Protein AF-A0A948RTU8-F1 (afdb_monomer_lite)

pLDDT: mean 83.91, std 17.33, range [24.08, 98.12]

Radius of gyration: 27.4 Å; chains: 1; bounding box: 85×49×78 Å

Organism: Eiseniibacteriota bacterium (NCBI:txid2212470)

Secondary structure (DSSP, 8-state):
-------------------------PPPPPPPTTSHHHHHHHHHHHHHHHHHHHHHHHHHHHHH---HHHHHHHHHHHHHHHHHHHHHHHHHTT-HHHHHHHHHHHHHHHHHHHHHHHHHHHHHHHHHHHHHHHHHHHHHHHHHHHHHT-HHHHHHHHHHHHHHHHHHHHHHTT-HHHHHHHHHHHHHHHHHHHHHHT---S-HHHHHHHHHHHHHHHHHHHHHHIIIII--HHHHHHHHHHHHHHHHHHHHHHTT-HHHHHHHHHHHHHHHHHHHHHHTTPPPHHHHHHHHHHHHHHHHHHHHHHTT---HHHHHHHHHHHHHHHHHHHHHHTT-HHHHHHHHHHHHHHHHHHHHHSPP-

Foldseek 3Di:
DDDDDDDDDDPPPPPPPPCPPPPPPDDDDPDDPPCQLVVLVVLLVVLVVLLVVLVVLLVVLVVLHPDPLSVQLVVLSVQLVVLSVVLVVCSVVVVRVSSNVSSVSSSVSSVSSNVSSVLSVVLLVVLVVLLVVLVVLLVVLVVLLVVLVQPQLVVLSVVLVVLSVQLVVCVVVVVSVSNVVSSVSSSVSSVVSSVRSVPDDDVLLVVLVVLLVVLVVLLVVLVVLVVVVLDDPVLVVLSVVLVVLSVVLVVCSVVVNSVSSSVSSVVSSVSSVVSVVVSSCQPPLVNLVVLLVVLVVLLVVLCVLCPPPPDVLLVVLSVQLVVLSVQLVVCSVVVVSVSSVVSSVSSVVSSVVSNVPRDDD

Structure (mmCIF, N/CA/C/O backbone):
data_AF-A0A948RTU8-F1
#
_entry.id   AF-A0A948RTU8-F1
#
loop_
_atom_site.group_PDB
_atom_site.id
_atom_site.type_symbol
_atom_site.label_atom_id
_atom_site.label_alt_id
_atom_site.label_comp_id
_atom_site.label_asym_id
_atom_site.label_entity_id
_atom_site.label_seq_id
_atom_site.pdbx_PDB_ins_code
_atom_site.Cartn_x
_atom_site.Cartn_y
_atom_site.Cartn_z
_atom_site.occupancy
_atom_site.B_iso_or_equiv
_atom_site.auth_seq_id
_atom_site.auth_comp_id
_atom_site.auth_asym_id
_atom_site.auth_atom_id
_atom_site.pdbx_PDB_model_num
ATOM 1 N N . MET A 1 1 ? -42.327 -20.398 26.682 1.00 34.16 1 MET A N 1
ATOM 2 C CA . MET A 1 1 ? -42.873 -20.261 25.314 1.00 34.16 1 MET A CA 1
ATOM 3 C C . MET A 1 1 ? -41.740 -19.838 24.396 1.00 34.16 1 MET A C 1
ATOM 5 O O . MET A 1 1 ? -41.071 -18.861 24.695 1.00 34.16 1 MET A O 1
ATOM 9 N N . ARG A 1 2 ? -41.460 -20.649 23.372 1.00 36.12 2 ARG A N 1
ATOM 10 C CA . ARG A 1 2 ? -40.385 -20.454 22.389 1.00 36.12 2 ARG A CA 1
ATOM 11 C C . ARG A 1 2 ? -40.835 -19.407 21.364 1.00 36.12 2 ARG A C 1
ATOM 13 O O . ARG A 1 2 ? -41.905 -19.570 20.790 1.00 36.12 2 ARG A O 1
ATOM 20 N N . GLY A 1 3 ? -40.037 -18.364 21.152 1.00 27.58 3 GLY A N 1
ATOM 21 C CA . GLY A 1 3 ? -40.256 -17.341 20.128 1.00 27.58 3 GLY A CA 1
ATOM 22 C C . GLY A 1 3 ? -38.975 -17.162 19.323 1.00 27.58 3 GLY A C 1
ATOM 23 O O . GLY A 1 3 ? -37.918 -16.909 19.888 1.00 27.58 3 GLY A O 1
ATOM 24 N N . HIS A 1 4 ? -39.075 -17.410 18.024 1.00 26.48 4 HIS A N 1
ATOM 25 C CA . HIS A 1 4 ? -37.979 -17.648 17.095 1.00 26.48 4 HIS A CA 1
ATOM 26 C C . HIS A 1 4 ? -37.139 -16.404 16.773 1.00 26.48 4 HIS A C 1
ATOM 28 O O . HIS A 1 4 ? -37.670 -15.355 16.417 1.00 26.48 4 HIS A O 1
ATOM 34 N N . ILE A 1 5 ? -35.817 -16.589 16.793 1.00 24.52 5 ILE A N 1
ATOM 35 C CA . ILE A 1 5 ? -34.815 -15.731 16.153 1.00 24.52 5 ILE A CA 1
ATOM 36 C C . ILE A 1 5 ? -35.001 -15.851 14.636 1.00 24.52 5 ILE A C 1
ATOM 38 O O . ILE A 1 5 ? -34.833 -16.934 14.073 1.00 24.52 5 ILE A O 1
ATOM 42 N N . ARG A 1 6 ? -35.346 -14.748 13.964 1.00 25.16 6 ARG A N 1
ATOM 43 C CA . ARG A 1 6 ? -35.173 -14.620 12.514 1.00 25.16 6 ARG A CA 1
ATOM 44 C C . ARG A 1 6 ? -33.816 -13.980 12.253 1.00 25.16 6 ARG A C 1
ATOM 46 O O . ARG A 1 6 ? -33.605 -12.805 12.525 1.00 25.16 6 ARG A O 1
ATOM 53 N N . ILE A 1 7 ? -32.916 -14.815 11.752 1.00 25.56 7 ILE A N 1
ATOM 54 C CA . ILE A 1 7 ? -31.634 -14.463 11.149 1.00 25.56 7 ILE A CA 1
ATOM 55 C C . ILE A 1 7 ? -31.930 -13.567 9.941 1.00 25.56 7 ILE A C 1
ATOM 57 O O . ILE A 1 7 ? -32.571 -14.012 8.988 1.00 25.56 7 ILE A O 1
ATOM 61 N N . ILE A 1 8 ? -31.487 -12.312 9.983 1.00 25.78 8 ILE A N 1
ATOM 62 C CA . ILE A 1 8 ? -31.373 -11.486 8.781 1.00 25.78 8 ILE A CA 1
ATOM 63 C C . ILE A 1 8 ? -30.083 -11.934 8.097 1.00 25.78 8 ILE A C 1
ATOM 65 O O . ILE A 1 8 ? -28.985 -11.717 8.607 1.00 25.78 8 ILE A O 1
ATOM 69 N N . LEU A 1 9 ? -30.245 -12.638 6.975 1.00 24.08 9 LEU A N 1
ATOM 70 C CA . LEU A 1 9 ? -29.176 -12.902 6.022 1.00 24.08 9 LEU A CA 1
ATOM 71 C C . LEU A 1 9 ? -28.567 -11.560 5.605 1.00 24.08 9 LEU A C 1
ATOM 73 O O . LEU A 1 9 ? -29.257 -10.717 5.032 1.00 24.08 9 LEU A O 1
ATOM 77 N N . ALA A 1 10 ? -27.272 -11.393 5.860 1.00 25.23 10 ALA A N 1
ATOM 78 C CA . ALA A 1 10 ? -26.478 -10.381 5.192 1.00 25.23 10 ALA A CA 1
ATOM 79 C C . ALA A 1 10 ? -26.529 -10.663 3.686 1.00 25.23 10 ALA A C 1
ATOM 81 O O . ALA A 1 10 ? -26.105 -11.723 3.216 1.00 25.23 10 ALA A O 1
ATOM 82 N N . VAL A 1 11 ? -27.092 -9.715 2.943 1.00 25.62 11 VAL A N 1
ATOM 83 C CA . VAL A 1 11 ? -26.998 -9.640 1.490 1.00 25.62 11 VAL A CA 1
ATOM 84 C C . VAL A 1 11 ? -25.526 -9.410 1.169 1.00 25.62 11 VAL A C 1
ATOM 86 O O . VAL A 1 11 ? -25.035 -8.286 1.176 1.00 25.62 11 VAL A O 1
ATOM 89 N N . GLY A 1 12 ? -24.805 -10.503 0.931 1.00 25.12 12 GLY A N 1
ATOM 90 C CA . GLY A 1 12 ? -23.561 -10.471 0.185 1.00 25.12 12 GLY A CA 1
ATOM 91 C C . GLY A 1 12 ? -23.902 -10.036 -1.230 1.00 25.12 12 GLY A C 1
ATOM 92 O O . GLY A 1 12 ? -24.258 -10.865 -2.067 1.00 25.12 12 GLY A O 1
ATOM 93 N N . LEU A 1 13 ? -23.848 -8.727 -1.478 1.00 25.30 13 LEU A N 1
ATOM 94 C CA . LEU A 1 13 ? -23.851 -8.181 -2.824 1.00 25.30 13 LEU A CA 1
ATOM 95 C C . LEU A 1 13 ? -22.511 -8.567 -3.455 1.00 25.30 13 LEU A C 1
ATOM 97 O O . LEU A 1 13 ? -21.525 -7.838 -3.418 1.00 25.30 13 LEU A O 1
ATOM 101 N N . LEU A 1 14 ? -22.484 -9.789 -3.978 1.00 24.38 14 LEU A N 1
ATOM 102 C CA . LEU A 1 14 ? -21.486 -10.286 -4.901 1.00 24.38 14 LEU A CA 1
ATOM 103 C C . LEU A 1 14 ? -21.647 -9.442 -6.168 1.00 24.38 14 LEU A C 1
ATOM 105 O O . LEU A 1 14 ? -22.394 -9.795 -7.081 1.00 24.38 14 LEU A O 1
ATOM 109 N N . VAL A 1 15 ? -20.972 -8.293 -6.220 1.00 26.91 15 VAL A N 1
ATOM 110 C CA . VAL A 1 15 ? -20.601 -7.726 -7.511 1.00 26.91 15 VAL A CA 1
ATOM 111 C C . VAL A 1 15 ? -19.636 -8.748 -8.089 1.00 26.91 15 VAL A C 1
ATOM 113 O O . VAL A 1 15 ? -18.450 -8.774 -7.768 1.00 26.91 15 VAL A O 1
ATOM 116 N N . ALA A 1 16 ? -20.179 -9.667 -8.884 1.00 25.36 16 ALA A N 1
ATOM 117 C CA . ALA A 1 16 ? -19.406 -10.491 -9.785 1.00 25.36 16 ALA A CA 1
ATOM 118 C C . ALA A 1 16 ? -18.809 -9.547 -10.832 1.00 25.36 16 ALA A C 1
ATOM 120 O O . ALA A 1 16 ? -19.266 -9.484 -11.971 1.00 25.36 16 ALA A O 1
ATOM 121 N N . ILE A 1 17 ? -17.790 -8.778 -10.438 1.00 32.91 17 ILE A N 1
ATOM 122 C CA . ILE A 1 17 ? -16.796 -8.326 -11.392 1.00 32.91 17 ILE A CA 1
ATOM 123 C C . ILE A 1 17 ? -16.265 -9.639 -11.927 1.00 32.91 17 ILE A C 1
ATOM 125 O O . ILE A 1 17 ? -15.653 -10.411 -11.187 1.00 32.91 17 ILE A O 1
ATOM 129 N N . SER A 1 18 ? -16.615 -9.953 -13.170 1.00 26.72 18 SER A N 1
ATOM 130 C CA . SER A 1 18 ? -16.024 -11.059 -13.890 1.00 26.72 18 SER A CA 1
ATOM 131 C C . SER A 1 18 ? -14.525 -10.806 -13.876 1.00 26.72 18 SER A C 1
ATOM 133 O O . SER A 1 18 ? -13.991 -10.083 -14.717 1.00 26.72 18 SER A O 1
ATOM 135 N N . THR A 1 19 ? -13.841 -11.377 -12.891 1.00 36.94 19 THR A N 1
ATOM 136 C CA . THR A 1 19 ? -12.419 -11.629 -12.933 1.00 36.94 19 THR A CA 1
ATOM 137 C C . THR A 1 19 ? -12.277 -12.660 -14.031 1.00 36.94 19 THR A C 1
ATOM 139 O O . THR A 1 19 ? -12.159 -13.852 -13.779 1.00 36.94 19 THR A O 1
ATOM 142 N N . THR A 1 20 ? -12.370 -12.220 -15.293 1.00 46.22 20 THR A N 1
ATOM 143 C CA . THR A 1 20 ? -11.807 -12.988 -16.392 1.00 46.22 20 THR A CA 1
ATOM 144 C C . THR A 1 20 ? -10.389 -13.258 -15.928 1.00 46.22 20 THR A C 1
ATOM 146 O O . THR A 1 20 ? -9.641 -12.278 -15.777 1.00 46.22 20 THR A O 1
ATOM 149 N N . PRO A 1 21 ? -10.049 -14.515 -15.584 1.00 42.38 21 PRO A N 1
ATOM 150 C CA . PRO A 1 21 ? -8.707 -14.821 -15.143 1.00 42.38 21 PRO A CA 1
ATOM 151 C C . PRO A 1 21 ? -7.796 -14.250 -16.219 1.00 42.38 21 PRO A C 1
ATOM 153 O O . PRO A 1 21 ? -8.110 -14.372 -17.409 1.00 42.38 21 PRO A O 1
ATOM 156 N N . LEU A 1 22 ? -6.738 -13.539 -15.816 1.00 47.81 22 LEU A N 1
ATOM 157 C CA . LEU A 1 22 ? -5.667 -13.218 -16.746 1.00 47.81 22 LEU A CA 1
ATOM 158 C C . LEU A 1 22 ? -5.237 -14.571 -17.311 1.00 47.81 22 LEU A C 1
ATOM 160 O O . LEU A 1 22 ? -4.547 -15.333 -16.639 1.00 47.81 22 LEU A O 1
ATOM 164 N N . ALA A 1 23 ? -5.742 -14.919 -18.496 1.00 47.00 23 ALA A N 1
ATOM 165 C CA . ALA A 1 23 ? -5.293 -16.088 -19.210 1.00 47.00 23 ALA A CA 1
ATOM 166 C C . ALA A 1 23 ? -3.798 -15.859 -19.354 1.00 47.00 23 ALA A C 1
ATOM 168 O O . ALA A 1 23 ? -3.397 -14.851 -19.943 1.00 47.00 23 ALA A O 1
ATOM 169 N N . ALA A 1 24 ? -3.011 -16.708 -18.688 1.00 49.91 24 ALA A N 1
ATOM 170 C CA . ALA A 1 24 ? -1.568 -16.587 -18.653 1.00 49.91 24 ALA A CA 1
ATOM 171 C C . ALA A 1 24 ? -1.107 -16.392 -20.094 1.00 49.91 24 ALA A C 1
ATOM 173 O O . ALA A 1 24 ? -1.331 -17.260 -20.939 1.00 49.91 24 ALA A O 1
ATOM 174 N N . VAL A 1 25 ? -0.576 -15.204 -20.392 1.00 55.44 25 VAL A N 1
ATOM 175 C CA . VAL A 1 25 ? -0.093 -14.899 -21.733 1.00 55.44 25 VAL A CA 1
ATOM 176 C C . VAL A 1 25 ? 1.036 -15.898 -21.974 1.00 55.44 25 VAL A C 1
ATOM 178 O O . VAL A 1 25 ? 2.002 -15.885 -21.207 1.00 55.44 25 VAL A O 1
ATOM 181 N N . PRO A 1 26 ? 0.905 -16.817 -22.948 1.00 54.31 26 PRO A N 1
ATOM 182 C CA . PRO A 1 26 ? 1.913 -17.840 -23.155 1.00 54.31 26 PRO A CA 1
ATOM 183 C C . PRO A 1 26 ? 3.264 -17.169 -23.443 1.00 54.31 26 PRO A C 1
ATOM 185 O O . PRO A 1 26 ? 3.295 -16.130 -24.118 1.00 54.31 26 PRO A O 1
ATOM 188 N N . PRO A 1 27 ? 4.373 -17.719 -22.917 1.00 55.03 27 PRO A N 1
ATOM 189 C CA . PRO A 1 27 ? 5.698 -17.163 -23.151 1.00 55.03 27 PRO A CA 1
ATOM 190 C C . PRO A 1 27 ? 5.993 -17.118 -24.659 1.00 55.03 27 PRO A C 1
ATOM 192 O O . PRO A 1 27 ? 5.534 -17.994 -25.398 1.00 55.03 27 PRO A O 1
ATOM 195 N N . PRO A 1 28 ? 6.736 -16.108 -25.142 1.00 57.22 28 PRO A N 1
ATOM 196 C CA . PRO A 1 28 ? 7.017 -15.970 -26.564 1.00 57.22 28 PRO A CA 1
ATOM 197 C C . PRO A 1 28 ? 7.809 -17.185 -27.063 1.00 57.22 28 PRO A C 1
ATOM 199 O O . PRO A 1 28 ? 8.906 -17.467 -26.583 1.00 57.22 28 PRO A O 1
ATOM 202 N N . HIS A 1 29 ? 7.254 -17.910 -28.035 1.00 63.12 29 HIS A N 1
ATOM 203 C CA . HIS A 1 29 ? 7.995 -18.945 -28.749 1.00 63.12 29 HIS A CA 1
ATOM 204 C C . HIS A 1 29 ? 9.046 -18.289 -29.662 1.00 63.12 29 HIS A C 1
ATOM 206 O O . HIS A 1 29 ? 8.748 -17.271 -30.292 1.00 63.12 29 HIS A O 1
ATOM 212 N N . PRO A 1 30 ? 10.270 -18.841 -29.755 1.00 61.91 30 PRO A N 1
ATOM 213 C CA . PRO A 1 30 ? 11.274 -18.340 -30.687 1.00 61.91 30 PRO A CA 1
ATOM 214 C C . PRO A 1 30 ? 10.762 -18.486 -32.128 1.00 61.91 30 PRO A C 1
ATOM 216 O O . PRO A 1 30 ? 10.409 -19.584 -32.559 1.00 61.91 30 PRO A O 1
ATOM 219 N N . LEU A 1 31 ? 10.704 -17.368 -32.859 1.00 59.78 31 LEU A N 1
ATOM 220 C CA . LEU A 1 31 ? 10.224 -17.312 -34.243 1.00 59.78 31 LEU A CA 1
ATOM 221 C C . LEU A 1 31 ? 11.130 -18.157 -35.153 1.00 59.78 31 LEU A C 1
ATOM 223 O O . LEU A 1 31 ? 12.347 -17.962 -35.184 1.00 59.78 31 LEU A O 1
ATOM 227 N N . SER A 1 32 ? 10.541 -19.089 -35.908 1.00 59.56 32 SER A N 1
ATOM 228 C CA . SER A 1 32 ? 11.266 -19.892 -36.901 1.00 59.56 32 SER A CA 1
ATOM 229 C C . SER A 1 32 ? 11.483 -19.088 -38.188 1.00 59.56 32 SER A C 1
ATOM 231 O O . SER A 1 32 ? 10.587 -18.398 -38.670 1.00 59.56 32 SER A O 1
ATOM 233 N N . ALA A 1 33 ? 12.676 -19.197 -38.782 1.00 55.72 33 ALA A N 1
ATOM 234 C CA . ALA A 1 33 ? 13.153 -18.338 -39.875 1.00 55.72 33 ALA A CA 1
ATOM 235 C C . ALA A 1 33 ? 12.306 -18.340 -41.172 1.00 55.72 33 ALA A C 1
ATOM 237 O O . ALA A 1 33 ? 12.506 -17.473 -42.019 1.00 55.72 33 ALA A O 1
ATOM 238 N N . SER A 1 34 ? 11.356 -19.266 -41.342 1.00 53.06 34 SER A N 1
ATOM 239 C CA . SER A 1 34 ? 10.484 -19.360 -42.525 1.00 53.06 34 SER A CA 1
ATOM 240 C C . SER A 1 34 ? 9.032 -18.896 -42.301 1.00 53.06 34 SER A C 1
ATOM 242 O O . SER A 1 34 ? 8.287 -18.786 -43.273 1.00 53.06 34 SER A O 1
ATOM 244 N N . GLY A 1 35 ? 8.629 -18.568 -41.063 1.00 65.62 35 GLY A N 1
ATOM 245 C CA . GLY A 1 35 ? 7.270 -18.118 -40.694 1.00 65.62 35 GLY A CA 1
ATOM 246 C C . GLY A 1 35 ? 7.121 -16.609 -40.428 1.00 65.62 35 GLY A C 1
ATOM 247 O O . GLY A 1 35 ? 6.026 -16.129 -40.125 1.00 65.62 35 GLY A O 1
ATOM 248 N N . GLY A 1 36 ? 8.207 -15.841 -40.574 1.00 85.31 36 GLY A N 1
ATOM 249 C CA . GLY A 1 36 ? 8.385 -14.546 -39.906 1.00 85.31 36 GLY A CA 1
ATOM 250 C C . GLY A 1 36 ? 7.329 -13.466 -40.168 1.00 85.31 36 GLY A C 1
ATOM 251 O O . GLY A 1 36 ? 6.972 -12.754 -39.241 1.00 85.31 36 GLY A O 1
ATOM 252 N N . MET A 1 37 ? 6.789 -13.320 -41.385 1.00 93.38 37 MET A N 1
ATOM 253 C CA . MET A 1 37 ? 5.851 -12.217 -41.662 1.00 93.38 37 MET A CA 1
ATOM 254 C C . MET A 1 37 ? 4.503 -12.395 -40.946 1.00 93.38 37 MET A C 1
ATOM 256 O O . MET A 1 37 ? 4.080 -11.498 -40.221 1.00 93.38 37 MET A O 1
ATOM 260 N N . LYS A 1 38 ? 3.830 -13.538 -41.143 1.00 92.62 38 LYS A N 1
ATOM 261 C CA . LYS A 1 38 ? 2.499 -13.792 -40.558 1.00 92.62 38 LYS A CA 1
ATOM 262 C C . LYS A 1 38 ? 2.564 -13.892 -39.036 1.00 92.62 38 LYS A C 1
ATOM 264 O O . LYS A 1 38 ? 1.684 -13.381 -38.350 1.00 92.62 38 LYS A O 1
ATOM 269 N N . GLU A 1 39 ? 3.617 -14.516 -38.512 1.00 92.31 39 GLU A N 1
ATOM 270 C CA . GLU A 1 39 ? 3.838 -14.619 -37.069 1.00 92.31 39 GLU A CA 1
ATOM 271 C C . GLU A 1 39 ? 4.086 -13.238 -36.447 1.00 92.31 39 GLU A C 1
ATOM 273 O O . GLU A 1 39 ? 3.446 -12.889 -35.454 1.00 92.31 39 GLU A O 1
ATOM 278 N N . THR A 1 40 ? 4.939 -12.403 -37.055 1.00 94.12 40 THR A N 1
ATOM 279 C CA . THR A 1 40 ? 5.163 -11.030 -36.578 1.00 94.12 40 THR A CA 1
ATOM 280 C C . THR A 1 40 ? 3.888 -10.188 -36.650 1.00 94.12 40 THR A C 1
ATOM 282 O O . THR A 1 40 ? 3.599 -9.455 -35.705 1.00 94.12 40 THR A O 1
ATOM 285 N N . GLU A 1 41 ? 3.102 -10.295 -37.726 1.00 95.62 41 GLU A N 1
ATOM 286 C CA . GLU A 1 41 ? 1.809 -9.607 -37.843 1.00 95.62 41 GLU A CA 1
ATOM 287 C C . GLU A 1 41 ? 0.853 -10.015 -36.715 1.00 95.62 41 GLU A C 1
ATOM 289 O O . GLU A 1 41 ? 0.239 -9.163 -36.073 1.00 95.62 41 GLU A O 1
ATOM 294 N N . GLN A 1 42 ? 0.781 -11.310 -36.401 1.00 95.44 42 GLN A N 1
ATOM 295 C CA . GLN A 1 42 ? -0.026 -11.803 -35.289 1.00 95.44 42 GLN A CA 1
ATOM 296 C C . GLN A 1 42 ? 0.451 -11.250 -33.937 1.00 95.44 42 GLN A C 1
ATOM 298 O O . GLN A 1 42 ? -0.382 -10.870 -33.111 1.00 95.44 42 GLN A O 1
ATOM 303 N N . VAL A 1 43 ? 1.767 -11.167 -33.704 1.00 94.88 43 VAL A N 1
ATOM 304 C CA . VAL A 1 43 ? 2.338 -10.564 -32.485 1.00 94.88 43 VAL A CA 1
ATOM 305 C C . VAL A 1 43 ? 1.948 -9.090 -32.372 1.00 94.88 43 VAL A C 1
ATOM 307 O O . VAL A 1 43 ? 1.499 -8.675 -31.301 1.00 94.88 43 VAL A O 1
ATOM 310 N N . LEU A 1 44 ? 2.059 -8.328 -33.465 1.00 96.81 44 LEU A N 1
ATOM 311 C CA . LEU A 1 44 ? 1.674 -6.916 -33.521 1.00 96.81 44 LEU A CA 1
ATOM 312 C C . LEU A 1 44 ? 0.192 -6.735 -33.176 1.00 96.81 44 LEU A C 1
ATOM 314 O O . LEU A 1 44 ? -0.124 -6.003 -32.240 1.00 96.81 44 LEU A O 1
ATOM 318 N N . LEU A 1 45 ? -0.699 -7.471 -33.846 1.00 96.81 45 LEU A N 1
ATOM 319 C CA . LEU A 1 45 ? -2.146 -7.398 -33.616 1.00 96.81 45 LEU A CA 1
ATOM 320 C C . LEU A 1 45 ? -2.542 -7.798 -32.188 1.00 96.81 45 LEU A C 1
ATOM 322 O O . LEU A 1 45 ? -3.432 -7.196 -31.590 1.00 96.81 45 LEU A O 1
ATOM 326 N N . GLN A 1 46 ? -1.897 -8.817 -31.614 1.00 94.56 46 GLN A N 1
ATOM 327 C CA . GLN A 1 46 ? -2.119 -9.188 -30.215 1.00 94.56 46 GLN A CA 1
ATOM 328 C C . GLN A 1 46 ? -1.683 -8.075 -29.261 1.00 94.56 46 GLN A C 1
ATOM 330 O O . GLN A 1 46 ? -2.385 -7.790 -28.293 1.00 94.56 46 GLN A O 1
ATOM 335 N N . THR A 1 47 ? -0.537 -7.448 -29.524 1.00 96.62 47 THR A N 1
ATOM 336 C CA . THR A 1 47 ? -0.043 -6.337 -28.711 1.00 96.62 47 THR A CA 1
ATOM 337 C C . THR A 1 47 ? -0.965 -5.122 -28.807 1.00 96.62 47 THR A C 1
ATOM 339 O O . THR A 1 47 ? -1.243 -4.517 -27.774 1.00 96.62 47 THR A O 1
ATOM 342 N N . ASP A 1 48 ? -1.516 -4.811 -29.985 1.00 97.94 48 ASP A N 1
ATOM 343 C CA . ASP A 1 48 ? -2.499 -3.730 -30.149 1.00 97.94 48 ASP A CA 1
ATOM 344 C C . ASP A 1 48 ? -3.723 -3.934 -29.240 1.00 97.94 48 ASP A C 1
ATOM 346 O O . ASP A 1 48 ? -4.140 -2.997 -28.562 1.00 97.94 48 ASP A O 1
ATOM 350 N N . ARG A 1 49 ? -4.236 -5.170 -29.130 1.00 96.81 49 ARG A N 1
ATOM 351 C CA . ARG A 1 49 ? -5.347 -5.501 -28.213 1.00 96.81 49 ARG A CA 1
ATOM 352 C C . ARG A 1 49 ? -4.981 -5.298 -26.741 1.00 96.81 49 ARG A C 1
ATOM 354 O O . ARG A 1 49 ? -5.809 -4.843 -25.956 1.00 96.81 49 ARG A O 1
ATOM 361 N N . VAL A 1 50 ? -3.752 -5.647 -26.346 1.00 94.44 50 VAL A N 1
ATOM 362 C CA . VAL A 1 50 ? -3.271 -5.429 -24.968 1.00 94.44 50 VAL A CA 1
ATOM 363 C C . VAL A 1 50 ? -3.145 -3.934 -24.677 1.00 94.44 50 VAL A C 1
ATOM 365 O O . VAL A 1 50 ? -3.558 -3.493 -23.610 1.00 94.44 50 VAL A O 1
ATOM 368 N N . ILE A 1 51 ? -2.627 -3.153 -25.628 1.00 97.00 51 ILE A N 1
ATOM 369 C CA . ILE A 1 51 ? -2.520 -1.693 -25.524 1.00 97.00 51 ILE A CA 1
ATOM 370 C C . ILE A 1 51 ? -3.909 -1.059 -25.430 1.00 97.00 51 ILE A C 1
ATOM 372 O O . ILE A 1 51 ? -4.122 -0.198 -24.588 1.00 97.00 51 ILE A O 1
ATOM 376 N N . GLU A 1 52 ? -4.873 -1.483 -26.245 1.00 96.44 52 GLU A N 1
ATOM 377 C CA . GLU A 1 52 ? -6.245 -0.973 -26.173 1.00 96.44 52 GLU A CA 1
ATOM 378 C C . GLU A 1 52 ? -6.864 -1.209 -24.789 1.00 96.44 52 GLU A C 1
ATOM 380 O O . GLU A 1 52 ? -7.304 -0.258 -24.147 1.00 96.44 52 GLU A O 1
ATOM 385 N N . ARG A 1 53 ? -6.758 -2.436 -24.262 1.00 94.31 53 ARG A N 1
ATOM 386 C CA . ARG A 1 53 ? -7.200 -2.758 -22.897 1.00 94.31 53 ARG A CA 1
ATOM 387 C C . ARG A 1 53 ? -6.466 -1.942 -21.827 1.00 94.31 53 ARG A C 1
ATOM 389 O O . ARG A 1 53 ? -7.089 -1.499 -20.866 1.00 94.31 53 ARG A O 1
ATOM 396 N N . ALA A 1 54 ? -5.151 -1.762 -21.968 1.00 93.81 54 ALA A N 1
ATOM 397 C CA . ALA A 1 54 ? -4.358 -0.948 -21.050 1.00 93.81 54 ALA A CA 1
ATOM 398 C C . ALA A 1 54 ? -4.821 0.512 -21.058 1.00 93.81 54 ALA A C 1
ATOM 400 O O . ALA A 1 54 ? -4.948 1.114 -19.998 1.00 93.81 54 ALA A O 1
ATOM 401 N N . ARG A 1 55 ? -5.145 1.059 -22.236 1.00 96.25 55 ARG A N 1
ATOM 402 C CA . ARG A 1 55 ? -5.647 2.428 -22.389 1.00 96.25 55 ARG A CA 1
ATOM 403 C C . ARG A 1 55 ? -6.931 2.651 -21.603 1.00 96.25 55 ARG A C 1
ATOM 405 O O . ARG A 1 55 ? -7.037 3.670 -20.930 1.00 96.25 55 ARG A O 1
ATOM 412 N N . ASP A 1 56 ? -7.886 1.729 -21.706 1.00 92.19 56 ASP A N 1
ATOM 413 C CA . ASP A 1 56 ? -9.158 1.846 -20.993 1.00 92.19 56 ASP A CA 1
ATOM 414 C C . ASP A 1 56 ? -8.934 1.839 -19.476 1.00 92.19 56 ASP A C 1
ATOM 416 O O . ASP A 1 56 ? -9.400 2.743 -18.793 1.00 92.19 56 ASP A O 1
ATOM 420 N N . LEU A 1 57 ? -8.121 0.909 -18.964 1.00 88.06 57 LEU A N 1
ATOM 421 C CA . LEU A 1 57 ? -7.819 0.821 -17.531 1.00 88.06 57 LEU A CA 1
ATOM 422 C C . LEU A 1 57 ? -7.052 2.040 -16.996 1.00 88.06 57 LEU A C 1
ATOM 424 O O . LEU A 1 57 ? -7.372 2.535 -15.918 1.00 88.06 57 LEU A O 1
ATOM 428 N N . VAL A 1 58 ? -6.068 2.544 -17.747 1.00 90.50 58 VAL A N 1
ATOM 429 C CA . VAL A 1 58 ? -5.311 3.751 -17.374 1.00 90.50 58 VAL A CA 1
ATOM 430 C C . VAL A 1 58 ? -6.216 4.980 -17.391 1.00 90.50 58 VAL A C 1
ATOM 432 O O . VAL A 1 58 ? -6.146 5.797 -16.478 1.00 90.50 58 VAL A O 1
ATOM 435 N N . ARG A 1 59 ? -7.101 5.106 -18.389 1.00 90.69 59 ARG A N 1
ATOM 436 C CA . ARG A 1 59 ? -8.079 6.199 -18.455 1.00 90.69 59 ARG A CA 1
ATOM 437 C C . ARG A 1 59 ? -9.033 6.155 -17.267 1.00 90.69 59 ARG A C 1
ATOM 439 O O . ARG A 1 59 ? -9.283 7.193 -16.660 1.00 90.69 59 ARG A O 1
ATOM 446 N N . ASP A 1 60 ? -9.558 4.978 -16.947 1.00 83.81 60 ASP A N 1
ATOM 447 C CA . ASP A 1 60 ? -10.507 4.811 -15.851 1.00 83.81 60 ASP A CA 1
ATOM 448 C C . ASP A 1 60 ? -9.829 5.136 -14.508 1.00 83.81 60 ASP A C 1
ATOM 450 O O . ASP A 1 60 ? -10.376 5.917 -13.730 1.00 83.81 60 ASP A O 1
ATOM 454 N N . ALA A 1 61 ? -8.592 4.676 -14.286 1.00 79.75 61 ALA A N 1
ATOM 455 C CA . ALA A 1 61 ? -7.796 5.041 -13.110 1.00 79.75 61 ALA A CA 1
ATOM 456 C C . ALA A 1 61 ? -7.491 6.553 -13.044 1.00 79.75 61 ALA A C 1
ATOM 458 O O . ALA A 1 61 ? -7.725 7.190 -12.016 1.00 79.75 61 ALA A O 1
ATOM 459 N N . GLY A 1 62 ? -7.052 7.160 -14.152 1.00 77.25 62 GLY A N 1
ATOM 460 C CA . GLY A 1 62 ? -6.740 8.592 -14.226 1.00 77.25 62 GLY A CA 1
ATOM 461 C C . GLY A 1 62 ? -7.966 9.504 -14.094 1.00 77.25 62 GLY A C 1
ATOM 462 O O . GLY A 1 62 ? -7.841 10.648 -13.653 1.00 77.25 62 GLY A O 1
ATOM 463 N N . SER A 1 63 ? -9.163 9.004 -14.427 1.00 75.69 63 SER A N 1
ATOM 464 C CA . SER A 1 63 ? -10.428 9.726 -14.227 1.00 75.69 63 SER A CA 1
ATOM 465 C C . SER A 1 63 ? -10.811 9.858 -12.752 1.00 75.69 63 SER A C 1
ATOM 467 O O . SER A 1 63 ? -11.490 10.813 -12.371 1.00 75.69 63 SER A O 1
ATOM 469 N N . ILE A 1 64 ? -10.344 8.921 -11.924 1.00 67.75 64 ILE A N 1
ATOM 470 C CA . ILE A 1 64 ? -10.606 8.886 -10.488 1.00 67.75 64 ILE A CA 1
ATOM 471 C C . ILE A 1 64 ? -9.643 9.829 -9.761 1.00 67.75 64 ILE A C 1
ATOM 473 O O . ILE A 1 64 ? -10.068 10.586 -8.884 1.00 67.75 64 ILE A O 1
ATOM 477 N N . GLN A 1 65 ? -8.351 9.809 -10.113 1.00 67.12 65 GLN A N 1
ATOM 478 C CA . GLN A 1 65 ? -7.344 10.636 -9.446 1.00 67.12 65 GLN A CA 1
ATOM 479 C C . GLN A 1 65 ? -6.021 10.724 -10.226 1.00 67.12 65 GLN A C 1
ATOM 481 O O . GLN A 1 65 ? -5.542 9.744 -10.781 1.00 67.12 65 GLN A O 1
ATOM 486 N N . ARG A 1 66 ? -5.372 11.900 -10.204 1.00 74.06 66 ARG A N 1
ATOM 487 C CA . ARG A 1 66 ? -3.977 12.066 -10.657 1.00 74.06 66 ARG A CA 1
ATOM 488 C C . ARG A 1 66 ? -3.013 11.834 -9.498 1.00 74.06 66 ARG A C 1
ATOM 490 O O . ARG A 1 66 ? -2.516 12.789 -8.900 1.00 74.06 66 ARG A O 1
ATOM 497 N N . THR A 1 67 ? -2.769 10.579 -9.152 1.00 73.75 67 THR A N 1
ATOM 498 C CA . THR A 1 67 ? -1.667 10.234 -8.243 1.00 73.75 67 THR A CA 1
ATOM 499 C C . THR A 1 67 ? -0.351 10.089 -9.011 1.00 73.75 67 THR A C 1
ATOM 501 O O . THR A 1 67 ? -0.329 10.071 -10.243 1.00 73.75 67 THR A O 1
ATOM 504 N N . ALA A 1 68 ? 0.765 9.969 -8.285 1.00 71.12 68 ALA A N 1
ATOM 505 C CA . ALA A 1 68 ? 2.052 9.618 -8.886 1.00 71.12 68 ALA A CA 1
ATOM 506 C C . ALA A 1 68 ? 1.976 8.283 -9.651 1.00 71.12 68 ALA A C 1
ATOM 508 O O . ALA A 1 68 ? 2.524 8.182 -10.743 1.00 71.12 68 ALA A O 1
ATOM 509 N N . VAL A 1 69 ? 1.219 7.307 -9.132 1.00 74.75 69 VAL A N 1
ATOM 510 C CA . VAL A 1 69 ? 1.019 5.993 -9.763 1.00 74.75 69 VAL A CA 1
ATOM 511 C C . VAL A 1 69 ? 0.236 6.124 -11.071 1.00 74.75 69 VAL A C 1
ATOM 513 O O . VAL A 1 69 ? 0.655 5.563 -12.081 1.00 74.75 69 VAL A O 1
ATOM 516 N N . ALA A 1 70 ? -0.832 6.927 -11.100 1.00 82.81 70 ALA A N 1
ATOM 517 C CA . ALA A 1 70 ? -1.577 7.213 -12.326 1.00 82.81 70 ALA A CA 1
ATOM 518 C C . ALA A 1 70 ? -0.696 7.883 -13.397 1.00 82.81 70 ALA A C 1
ATOM 520 O O . ALA A 1 70 ? -0.671 7.432 -14.541 1.00 82.81 70 ALA A O 1
ATOM 521 N N . ILE A 1 71 ? 0.090 8.901 -13.018 1.00 82.75 71 ILE A N 1
ATOM 522 C CA . ILE A 1 71 ? 1.050 9.572 -13.920 1.00 82.75 71 ILE A CA 1
ATOM 523 C C . ILE A 1 71 ? 2.055 8.561 -14.478 1.00 82.75 71 ILE A C 1
ATOM 525 O O . ILE A 1 71 ? 2.423 8.587 -15.652 1.00 82.75 71 ILE A O 1
ATOM 529 N N . GLN A 1 72 ? 2.504 7.644 -13.633 1.00 82.50 72 GLN A N 1
ATOM 530 C CA . GLN A 1 72 ? 3.459 6.632 -14.022 1.00 82.50 72 GLN A CA 1
ATOM 531 C C . GLN A 1 72 ? 2.861 5.579 -14.970 1.00 82.50 72 GLN A C 1
ATOM 533 O O . GLN A 1 72 ? 3.509 5.170 -15.941 1.00 82.50 72 GLN A O 1
ATOM 538 N N . ALA A 1 73 ? 1.618 5.162 -14.720 1.00 88.50 73 ALA A N 1
ATOM 539 C CA . ALA A 1 73 ? 0.861 4.278 -15.595 1.00 88.50 73 ALA A CA 1
ATOM 540 C C . ALA A 1 73 ? 0.630 4.931 -16.969 1.00 88.50 73 ALA A C 1
ATOM 542 O O . ALA A 1 73 ? 0.847 4.281 -17.994 1.00 88.50 73 ALA A O 1
ATOM 543 N N . GLU A 1 74 ? 0.302 6.229 -17.004 1.00 92.12 74 GLU A N 1
ATOM 544 C CA . GLU A 1 74 ? 0.246 7.036 -18.231 1.00 92.12 74 GLU A CA 1
ATOM 545 C C . GLU A 1 74 ? 1.603 7.048 -18.957 1.00 92.12 74 GLU A C 1
ATOM 547 O O . GLU A 1 74 ? 1.663 6.772 -20.155 1.00 92.12 74 GLU A O 1
ATOM 552 N N . ALA A 1 75 ? 2.715 7.243 -18.241 1.00 89.44 75 ALA A N 1
ATOM 553 C CA . ALA A 1 75 ? 4.048 7.250 -18.848 1.00 89.44 75 ALA A CA 1
ATOM 554 C C . ALA A 1 75 ? 4.420 5.894 -19.481 1.00 89.44 75 ALA A C 1
ATOM 556 O O . ALA A 1 75 ? 5.035 5.832 -20.552 1.00 89.44 75 ALA A O 1
ATOM 557 N N . PHE A 1 76 ? 4.058 4.779 -18.838 1.00 91.75 76 PHE A N 1
ATOM 558 C CA . PHE A 1 76 ? 4.218 3.447 -19.426 1.00 91.75 76 PHE A CA 1
ATOM 559 C C . PHE A 1 76 ? 3.305 3.239 -20.633 1.00 91.75 76 PHE A C 1
ATOM 561 O O . PHE A 1 76 ? 3.743 2.668 -21.635 1.00 91.75 76 PHE A O 1
ATOM 568 N N . MET A 1 77 ? 2.073 3.736 -20.563 1.00 97.25 77 MET A N 1
ATOM 569 C CA . MET A 1 77 ? 1.123 3.679 -21.664 1.00 97.25 77 MET A CA 1
ATOM 570 C C . MET A 1 77 ? 1.644 4.436 -22.897 1.00 97.25 77 MET A C 1
ATOM 572 O O . MET A 1 77 ? 1.603 3.903 -24.010 1.00 97.25 77 MET A O 1
ATOM 576 N N . ASP A 1 78 ? 2.228 5.619 -22.711 1.00 95.00 78 ASP A N 1
ATOM 577 C CA . ASP A 1 78 ? 2.849 6.402 -23.784 1.00 95.00 78 ASP A CA 1
ATOM 578 C C . ASP A 1 78 ? 4.028 5.658 -24.428 1.00 95.00 78 ASP A C 1
ATOM 580 O O . ASP A 1 78 ? 4.121 5.562 -25.658 1.00 95.00 78 ASP A O 1
ATOM 584 N N . ARG A 1 79 ? 4.902 5.048 -23.611 1.00 95.19 79 ARG A N 1
ATOM 585 C CA . ARG A 1 79 ? 6.020 4.215 -24.095 1.00 95.19 79 ARG A CA 1
ATOM 586 C C . ARG A 1 79 ? 5.541 2.984 -24.862 1.00 95.19 79 ARG A C 1
ATOM 588 O O . ARG A 1 79 ? 6.156 2.628 -25.874 1.00 95.19 79 ARG A O 1
ATOM 595 N N . ALA A 1 80 ? 4.459 2.346 -24.414 1.00 95.69 80 ALA A N 1
ATOM 596 C CA . ALA A 1 80 ? 3.846 1.212 -25.099 1.00 95.69 80 ALA A CA 1
ATOM 597 C C . ALA A 1 80 ? 3.344 1.619 -26.491 1.00 95.69 80 ALA A C 1
ATOM 599 O O . ALA A 1 80 ? 3.701 0.990 -27.488 1.00 95.69 80 ALA A O 1
ATOM 600 N N . GLN A 1 81 ? 2.585 2.716 -26.580 1.00 97.75 81 GLN A N 1
ATOM 601 C CA . GLN A 1 81 ? 2.073 3.217 -27.857 1.00 97.75 81 GLN A CA 1
ATOM 602 C C . GLN A 1 81 ? 3.197 3.623 -28.811 1.00 97.75 81 GLN A C 1
ATOM 604 O O . GLN A 1 81 ? 3.136 3.302 -29.998 1.00 97.75 81 GLN A O 1
ATOM 609 N N . GLN A 1 82 ? 4.225 4.313 -28.307 1.00 97.06 82 GLN A N 1
ATOM 610 C CA . GLN A 1 82 ? 5.365 4.717 -29.125 1.00 97.06 82 GLN A CA 1
ATOM 611 C C . GLN A 1 82 ? 6.110 3.500 -29.679 1.00 97.06 82 GLN A C 1
ATOM 613 O O . GLN A 1 82 ? 6.286 3.394 -30.891 1.00 97.06 82 GLN A O 1
ATOM 618 N N . SER A 1 83 ? 6.449 2.540 -28.815 1.00 95.19 83 SER A N 1
ATOM 619 C CA . SER A 1 83 ? 7.137 1.311 -29.224 1.00 95.19 83 SER A CA 1
ATOM 620 C C . SER A 1 83 ? 6.320 0.536 -30.263 1.00 95.19 83 SER A C 1
ATOM 622 O O . SER A 1 83 ? 6.857 0.083 -31.268 1.00 95.19 83 SER A O 1
ATOM 624 N N . GLN A 1 84 ? 5.002 0.434 -30.089 1.00 98.06 84 GLN A N 1
ATOM 625 C CA . GLN A 1 84 ? 4.150 -0.271 -31.044 1.00 98.06 84 GLN A CA 1
ATOM 626 C C . GLN A 1 84 ? 4.053 0.442 -32.404 1.00 98.06 84 GLN A C 1
ATOM 628 O O . GLN A 1 84 ? 4.049 -0.220 -33.444 1.00 98.06 84 GLN A O 1
ATOM 633 N N . ARG A 1 85 ? 4.041 1.783 -32.435 1.00 98.06 85 ARG A N 1
ATOM 634 C CA . ARG A 1 85 ? 4.145 2.551 -33.691 1.00 98.06 85 ARG A CA 1
ATOM 635 C C . ARG A 1 85 ? 5.460 2.262 -34.417 1.00 98.06 85 ARG A C 1
ATOM 637 O O . ARG A 1 85 ? 5.446 2.047 -35.633 1.00 98.06 85 ARG A O 1
ATOM 644 N N . ASP A 1 86 ? 6.566 2.212 -33.678 1.00 96.88 86 ASP A N 1
ATOM 645 C CA . ASP A 1 86 ? 7.892 1.902 -34.223 1.00 96.88 86 ASP A CA 1
ATOM 646 C C . ASP A 1 86 ? 7.956 0.459 -34.750 1.00 96.88 86 ASP A C 1
ATOM 648 O O . ASP A 1 86 ? 8.456 0.221 -35.852 1.00 96.88 86 ASP A O 1
ATOM 652 N N . ALA A 1 87 ? 7.350 -0.492 -34.029 1.00 96.12 87 ALA A N 1
ATOM 653 C CA . ALA A 1 87 ? 7.232 -1.888 -34.441 1.00 96.12 87 ALA A CA 1
ATOM 654 C C . ALA A 1 87 ? 6.479 -2.035 -35.775 1.00 96.12 87 ALA A C 1
ATOM 656 O O . ALA A 1 87 ? 6.964 -2.696 -36.695 1.00 96.12 87 ALA A O 1
ATOM 657 N N . TRP A 1 88 ? 5.340 -1.354 -35.933 1.00 98.00 88 TRP A N 1
ATOM 658 C CA . TRP A 1 88 ? 4.615 -1.303 -37.207 1.00 98.00 88 TRP A CA 1
ATOM 659 C C . TRP A 1 88 ? 5.431 -0.635 -38.326 1.00 98.00 88 TRP A C 1
ATOM 661 O O . TRP A 1 88 ? 5.363 -1.052 -39.486 1.00 98.00 88 TRP A O 1
ATOM 671 N N . GLY A 1 89 ? 6.229 0.386 -38.002 1.00 97.00 89 GLY A N 1
ATOM 672 C CA . GLY A 1 89 ? 7.170 1.005 -38.938 1.00 97.00 89 GLY A CA 1
ATOM 673 C C . GLY A 1 89 ? 8.236 0.029 -39.443 1.00 97.00 89 GLY A C 1
ATOM 674 O O . GLY A 1 89 ? 8.540 -0.000 -40.636 1.00 97.00 89 GLY A O 1
ATOM 675 N N . ASP A 1 90 ? 8.772 -0.806 -38.558 1.00 96.31 90 ASP A N 1
ATOM 676 C CA . ASP A 1 90 ? 9.753 -1.838 -38.901 1.00 96.31 90 ASP A CA 1
ATOM 677 C C . ASP A 1 90 ? 9.144 -2.993 -39.685 1.00 96.31 90 ASP A C 1
ATOM 679 O O . ASP A 1 90 ? 9.759 -3.473 -40.640 1.00 96.31 90 ASP A O 1
ATOM 683 N N . PHE A 1 91 ? 7.909 -3.372 -39.362 1.00 96.44 91 PHE A N 1
ATOM 684 C CA . PHE A 1 91 ? 7.163 -4.376 -40.109 1.00 96.44 91 PHE A CA 1
ATOM 685 C C . PHE A 1 91 ? 6.971 -3.962 -41.572 1.00 96.44 91 PHE A C 1
ATOM 687 O O . PHE A 1 91 ? 7.283 -4.732 -42.480 1.00 96.44 91 PHE A O 1
ATOM 694 N N . ARG A 1 92 ? 6.554 -2.708 -41.812 1.00 97.31 92 ARG A N 1
ATOM 695 C CA . ARG A 1 92 ? 6.402 -2.144 -43.168 1.00 97.31 92 ARG A CA 1
ATOM 696 C C . ARG A 1 92 ? 7.718 -2.088 -43.947 1.00 97.31 92 ARG A C 1
ATOM 698 O O . ARG A 1 92 ? 7.707 -2.219 -45.165 1.00 97.31 92 ARG A O 1
ATOM 705 N N . ARG A 1 93 ? 8.851 -1.938 -43.253 1.00 97.06 93 ARG A N 1
ATOM 706 C CA . ARG A 1 93 ? 10.208 -2.001 -43.828 1.00 97.06 93 ARG A CA 1
ATOM 707 C C . ARG A 1 93 ? 10.740 -3.432 -43.982 1.00 97.06 93 ARG A C 1
ATOM 709 O O . ARG A 1 93 ? 11.929 -3.603 -44.225 1.00 97.06 93 ARG A O 1
ATOM 716 N N . GLN A 1 94 ? 9.886 -4.445 -43.815 1.00 95.25 94 GLN A N 1
ATOM 717 C CA . GLN A 1 94 ? 10.226 -5.872 -43.880 1.00 95.25 94 GLN A CA 1
ATOM 718 C C . GLN A 1 94 ? 11.271 -6.320 -42.839 1.00 95.25 94 GLN A C 1
ATOM 720 O O . GLN A 1 94 ? 11.905 -7.362 -42.980 1.00 95.25 94 GLN A O 1
ATOM 725 N N . ARG A 1 95 ? 11.432 -5.570 -41.739 1.00 94.50 95 ARG A N 1
ATOM 726 C CA . ARG A 1 95 ? 12.323 -5.915 -40.617 1.00 94.50 95 ARG A CA 1
ATOM 727 C C . ARG A 1 95 ? 11.564 -6.707 -39.554 1.00 94.50 95 ARG A C 1
ATOM 729 O O . ARG A 1 95 ? 11.448 -6.279 -38.408 1.00 94.50 95 ARG A O 1
ATOM 736 N N . TRP A 1 96 ? 11.010 -7.857 -39.938 1.00 94.38 96 TRP A N 1
ATOM 737 C CA . TRP A 1 96 ? 10.011 -8.581 -39.136 1.00 94.38 96 TRP A CA 1
ATOM 738 C C . TRP A 1 96 ? 10.504 -9.011 -37.748 1.00 94.38 96 TRP A C 1
ATOM 740 O O . TRP A 1 96 ? 9.765 -8.874 -36.775 1.00 94.38 96 TRP A O 1
ATOM 750 N N . ALA A 1 97 ? 11.752 -9.475 -37.628 1.00 90.44 97 ALA A N 1
ATOM 751 C CA . ALA A 1 97 ? 12.326 -9.861 -36.335 1.00 90.44 97 ALA A CA 1
ATOM 752 C C . ALA A 1 97 ? 12.478 -8.654 -35.390 1.00 90.44 97 ALA A C 1
ATOM 754 O O . ALA A 1 97 ? 12.165 -8.736 -34.204 1.00 90.44 97 ALA A O 1
ATOM 755 N N . GLN A 1 98 ? 12.907 -7.506 -35.926 1.00 93.31 98 GLN A N 1
ATOM 756 C CA . GLN A 1 98 ? 13.016 -6.264 -35.161 1.00 93.31 98 GLN A CA 1
ATOM 757 C C . GLN A 1 98 ? 11.632 -5.760 -34.732 1.00 93.31 98 GLN A C 1
ATOM 759 O O . GLN A 1 98 ? 11.439 -5.439 -33.561 1.00 93.31 98 GLN A O 1
ATOM 764 N N . ALA A 1 99 ? 10.658 -5.774 -35.647 1.00 94.81 99 ALA A N 1
ATOM 765 C CA . ALA A 1 99 ? 9.272 -5.412 -35.364 1.00 94.81 99 ALA A CA 1
ATOM 766 C C . ALA A 1 99 ? 8.661 -6.275 -34.249 1.00 94.81 99 ALA A C 1
ATOM 768 O O . ALA A 1 99 ? 8.079 -5.734 -33.311 1.00 94.81 99 ALA A O 1
ATOM 769 N N . ALA A 1 100 ? 8.849 -7.599 -34.301 1.00 94.19 100 ALA A N 1
ATOM 770 C CA . ALA A 1 100 ? 8.372 -8.503 -33.256 1.00 94.19 100 ALA A CA 1
ATOM 771 C C . ALA A 1 100 ? 8.991 -8.168 -31.889 1.00 94.19 100 ALA A C 1
ATOM 773 O O . ALA A 1 100 ? 8.266 -8.023 -30.907 1.00 94.19 100 ALA A O 1
ATOM 774 N N . ASN A 1 101 ? 10.311 -7.960 -31.828 1.00 92.12 101 ASN A N 1
ATOM 775 C CA . ASN A 1 101 ? 11.006 -7.615 -30.584 1.00 92.12 101 ASN A CA 1
ATOM 776 C C . ASN A 1 101 ? 10.532 -6.281 -29.989 1.00 92.12 101 ASN A C 1
ATOM 778 O O . ASN A 1 101 ? 10.329 -6.181 -28.779 1.00 92.12 101 ASN A O 1
ATOM 782 N N . ILE A 1 102 ? 10.342 -5.252 -30.820 1.00 94.19 102 ILE A N 1
ATOM 783 C CA . ILE A 1 102 ? 9.831 -3.955 -30.354 1.00 94.19 102 ILE A CA 1
ATOM 784 C C . ILE A 1 102 ? 8.372 -4.096 -29.884 1.00 94.19 102 ILE A C 1
ATOM 786 O O . ILE A 1 102 ? 8.015 -3.543 -28.845 1.00 94.19 102 ILE A O 1
ATOM 790 N N . SER A 1 103 ? 7.544 -4.879 -30.584 1.00 95.94 103 SER A N 1
ATOM 791 C CA . SER A 1 103 ? 6.154 -5.123 -30.180 1.00 95.94 103 SER A CA 1
ATOM 792 C C . SER A 1 103 ? 6.051 -5.881 -28.851 1.00 95.94 103 SER A C 1
ATOM 794 O O . SER A 1 103 ? 5.208 -5.556 -28.019 1.00 95.94 103 SER A O 1
ATOM 796 N N . LEU A 1 104 ? 6.940 -6.842 -28.581 1.00 92.75 104 LEU A N 1
ATOM 797 C CA . LEU A 1 104 ? 6.989 -7.508 -27.275 1.00 92.75 104 LEU A CA 1
ATOM 798 C C . LEU A 1 104 ? 7.350 -6.526 -26.147 1.00 92.75 104 LEU A C 1
ATOM 800 O O . LEU A 1 104 ? 6.684 -6.530 -25.115 1.00 92.75 104 LEU A O 1
ATOM 804 N N . LYS A 1 105 ? 8.303 -5.609 -26.364 1.00 93.06 105 LYS A N 1
ATOM 805 C CA . LYS A 1 105 ? 8.597 -4.529 -25.400 1.00 93.06 105 LYS A CA 1
ATOM 806 C C . LYS A 1 105 ? 7.402 -3.597 -25.187 1.00 93.06 105 LYS A C 1
ATOM 808 O O . LYS A 1 105 ? 7.107 -3.217 -24.057 1.00 93.06 105 LYS A O 1
ATOM 813 N N . ALA A 1 106 ? 6.683 -3.254 -26.258 1.00 94.38 106 ALA A N 1
ATOM 814 C CA . ALA A 1 106 ? 5.453 -2.472 -26.163 1.00 94.38 106 ALA A CA 1
ATOM 815 C C . ALA A 1 106 ? 4.404 -3.178 -25.286 1.00 94.38 106 ALA A C 1
ATOM 817 O O . ALA A 1 106 ? 3.770 -2.545 -24.441 1.00 94.38 106 ALA A O 1
ATOM 818 N N . ARG A 1 107 ? 4.272 -4.502 -25.438 1.00 96.38 107 ARG A N 1
ATOM 819 C CA . ARG A 1 107 ? 3.390 -5.341 -24.619 1.00 96.38 107 ARG A CA 1
ATOM 820 C C . ARG A 1 107 ? 3.800 -5.348 -23.147 1.00 96.38 107 ARG A C 1
ATOM 822 O O . ARG A 1 107 ? 2.930 -5.221 -22.294 1.00 96.38 107 ARG A O 1
ATOM 829 N N . GLU A 1 108 ? 5.092 -5.455 -22.841 1.00 91.81 108 GLU A N 1
ATOM 830 C CA . GLU A 1 108 ? 5.596 -5.367 -21.462 1.00 91.81 108 GLU A CA 1
ATOM 831 C C . GLU A 1 108 ? 5.242 -4.025 -20.809 1.00 91.81 108 GLU A C 1
ATOM 833 O O . GLU A 1 108 ? 4.768 -4.002 -19.675 1.00 91.81 108 GLU A O 1
ATOM 838 N N . TYR A 1 109 ? 5.415 -2.906 -21.523 1.00 92.81 109 TYR A N 1
ATOM 839 C CA . TYR A 1 109 ? 5.014 -1.592 -21.016 1.00 92.81 109 TYR A CA 1
ATOM 840 C C . TYR A 1 109 ? 3.501 -1.489 -20.792 1.00 92.81 109 TYR A C 1
ATOM 842 O O . TYR A 1 109 ? 3.079 -0.978 -19.757 1.00 92.81 109 TYR A O 1
ATOM 850 N N . ALA A 1 110 ? 2.686 -2.019 -21.709 1.00 94.62 110 ALA A N 1
ATOM 851 C CA . ALA A 1 110 ? 1.233 -2.033 -21.555 1.00 94.62 110 ALA A CA 1
ATOM 852 C C . ALA A 1 110 ? 0.784 -2.871 -20.344 1.00 94.62 110 ALA A C 1
ATOM 854 O O . ALA A 1 110 ? -0.090 -2.446 -19.595 1.00 94.62 110 ALA A O 1
ATOM 855 N N . LEU A 1 111 ? 1.403 -4.034 -20.112 1.00 90.88 111 LEU A N 1
ATOM 856 C CA . LEU A 1 111 ? 1.110 -4.874 -18.945 1.00 90.88 111 LEU A CA 1
ATOM 857 C C . LEU A 1 111 ? 1.499 -4.189 -17.628 1.00 90.88 111 LEU A C 1
ATOM 859 O O . LEU A 1 111 ? 0.726 -4.250 -16.677 1.00 90.88 111 LEU A O 1
ATOM 863 N N . LYS A 1 112 ? 2.634 -3.480 -17.586 1.00 85.38 112 LYS A N 1
ATOM 864 C CA . LYS A 1 112 ? 3.025 -2.666 -16.420 1.00 85.38 112 LYS A CA 1
ATOM 865 C C . LYS A 1 112 ? 2.036 -1.534 -16.148 1.00 85.38 112 LYS A C 1
ATOM 867 O O . LYS A 1 112 ? 1.680 -1.304 -14.999 1.00 85.38 112 LYS A O 1
ATOM 872 N N . ALA A 1 113 ? 1.559 -0.856 -17.194 1.00 89.94 113 ALA A N 1
ATOM 873 C CA . ALA A 1 113 ? 0.522 0.164 -17.047 1.00 89.94 113 ALA A CA 1
ATOM 874 C C . ALA A 1 113 ? -0.768 -0.430 -16.448 1.00 89.94 113 ALA A C 1
ATOM 876 O O . ALA A 1 113 ? -1.319 0.133 -15.508 1.00 89.94 113 ALA A O 1
ATOM 877 N N . ILE A 1 114 ? -1.198 -1.608 -16.925 1.00 88.25 114 ILE A N 1
ATOM 878 C CA . ILE A 1 114 ? -2.354 -2.340 -16.374 1.00 88.25 114 ILE A CA 1
ATOM 879 C C . ILE A 1 114 ? -2.158 -2.668 -14.891 1.00 88.25 114 ILE A C 1
ATOM 881 O O . ILE A 1 114 ? -3.070 -2.452 -14.097 1.00 88.25 114 ILE A O 1
ATOM 885 N N . GLU A 1 115 ? -0.997 -3.210 -14.526 1.00 82.25 115 GLU A N 1
ATOM 886 C CA . GLU A 1 115 ? -0.677 -3.597 -13.151 1.00 82.25 115 GLU A CA 1
ATOM 887 C C . GLU A 1 115 ? -0.786 -2.403 -12.195 1.00 82.25 115 GLU A C 1
ATOM 889 O O . GLU A 1 115 ? -1.515 -2.470 -11.205 1.00 82.25 115 GLU A O 1
ATOM 894 N N . LEU A 1 116 ? -0.143 -1.285 -12.541 1.00 80.69 116 LEU A N 1
ATOM 895 C CA . LEU A 1 116 ? -0.178 -0.056 -11.746 1.00 80.69 116 LEU A CA 1
ATOM 896 C C . LEU A 1 116 ? -1.602 0.490 -11.589 1.00 80.69 116 LEU A C 1
ATOM 898 O O . LEU A 1 116 ? -2.032 0.776 -10.470 1.00 80.69 116 LEU A O 1
ATOM 902 N N . SER A 1 117 ? -2.366 0.563 -12.685 1.00 84.75 117 SER A N 1
ATOM 903 C CA . SER A 1 117 ? -3.757 1.026 -12.642 1.00 84.75 117 SER A CA 1
ATOM 904 C C . SER A 1 117 ? -4.648 0.127 -11.780 1.00 84.75 117 SER A C 1
ATOM 906 O O . SER A 1 117 ? -5.531 0.624 -11.084 1.00 84.75 117 SER A O 1
ATOM 908 N N . GLN A 1 118 ? -4.420 -1.191 -11.771 1.00 79.38 118 GLN A N 1
ATOM 909 C CA . GLN A 1 118 ? -5.190 -2.120 -10.938 1.00 79.38 118 GLN A CA 1
ATOM 910 C C . GLN A 1 118 ? -4.870 -2.000 -9.446 1.00 79.38 118 GLN A C 1
ATOM 912 O O . GLN A 1 118 ? -5.780 -2.141 -8.627 1.00 79.38 118 GLN A O 1
ATOM 917 N N . VAL A 1 119 ? -3.607 -1.764 -9.078 1.00 74.12 119 VAL A N 1
ATOM 918 C CA . VAL A 1 119 ? -3.209 -1.566 -7.673 1.00 74.12 119 VAL A CA 1
ATOM 919 C C . VAL A 1 119 ? -3.890 -0.325 -7.105 1.00 74.12 119 VAL A C 1
ATOM 921 O O . VAL A 1 119 ? -4.506 -0.391 -6.039 1.00 74.12 119 VAL A O 1
ATOM 924 N N . GLU A 1 120 ? -3.837 0.784 -7.840 1.00 73.31 120 GLU A N 1
ATOM 925 C CA . GLU A 1 120 ? -4.462 2.038 -7.427 1.00 73.31 120 GLU A CA 1
ATOM 926 C C . GLU A 1 120 ? -5.985 1.913 -7.332 1.00 73.31 120 GLU A C 1
ATOM 928 O O . GLU A 1 120 ? -6.575 2.295 -6.320 1.00 73.31 120 GLU A O 1
ATOM 933 N N . PHE A 1 121 ? -6.613 1.299 -8.338 1.00 73.31 121 PHE A N 1
ATOM 934 C CA . PHE A 1 121 ? -8.055 1.073 -8.352 1.00 73.31 121 PHE A CA 1
ATOM 935 C C . PHE A 1 121 ? -8.518 0.238 -7.150 1.00 73.31 121 PHE A C 1
ATOM 937 O O . PHE A 1 121 ? -9.431 0.642 -6.434 1.00 73.31 121 PHE A O 1
ATOM 944 N N . LYS A 1 122 ? -7.837 -0.876 -6.847 1.00 73.62 122 LYS A N 1
ATOM 945 C CA . LYS A 1 122 ? -8.164 -1.718 -5.682 1.00 73.62 122 LYS A CA 1
ATOM 946 C C . LYS A 1 122 ? -7.971 -0.987 -4.356 1.00 73.62 122 LYS A C 1
ATOM 948 O O . LYS A 1 122 ? -8.786 -1.148 -3.446 1.00 73.62 122 LYS A O 1
ATOM 953 N N . ALA A 1 123 ? -6.902 -0.200 -4.221 1.00 74.81 123 ALA A N 1
ATOM 954 C CA . ALA A 1 123 ? -6.662 0.598 -3.020 1.00 74.81 123 ALA A CA 1
ATOM 955 C C . ALA A 1 123 ? -7.772 1.641 -2.821 1.00 74.81 123 ALA A C 1
ATOM 957 O O . ALA A 1 123 ? -8.261 1.831 -1.704 1.00 74.81 123 ALA A O 1
ATOM 958 N N . HIS A 1 124 ? -8.207 2.268 -3.913 1.00 81.12 124 HIS A N 1
ATOM 959 C CA . HIS A 1 124 ? -9.302 3.224 -3.920 1.00 81.12 124 HIS A CA 1
ATOM 960 C C . HIS A 1 124 ? -10.641 2.569 -3.548 1.00 81.12 124 HIS A C 1
ATOM 962 O O . HIS A 1 124 ? -11.285 3.022 -2.603 1.00 81.12 124 HIS A O 1
ATOM 968 N N . GLU A 1 125 ? -11.025 1.464 -4.197 1.00 78.31 125 GLU A N 1
ATOM 969 C CA . GLU A 1 125 ? -12.243 0.704 -3.867 1.00 78.31 125 GLU A CA 1
ATOM 970 C C . GLU A 1 125 ? -12.259 0.238 -2.405 1.00 78.31 125 GLU A C 1
ATOM 972 O O . GLU A 1 125 ? -13.278 0.347 -1.716 1.00 78.31 125 GLU A O 1
ATOM 977 N N . SER A 1 126 ? -11.116 -0.234 -1.902 1.00 78.44 126 SER A N 1
ATOM 978 C CA . SER A 1 126 ? -10.975 -0.670 -0.508 1.00 78.44 126 SER A CA 1
ATOM 979 C C . SER A 1 126 ? -11.199 0.485 0.468 1.00 78.44 126 SER A C 1
ATOM 981 O O . SER A 1 126 ? -11.873 0.323 1.488 1.00 78.44 126 SER A O 1
ATOM 983 N N . LEU A 1 127 ? -10.673 1.674 0.156 1.00 86.12 127 LEU A N 1
ATOM 984 C CA . LEU A 1 127 ? -10.883 2.870 0.968 1.00 86.12 127 LEU A CA 1
ATOM 985 C C . LEU A 1 127 ? -12.333 3.366 0.904 1.00 86.12 127 LEU A C 1
ATOM 987 O O . LEU A 1 127 ? -12.895 3.704 1.945 1.00 86.12 127 LEU A O 1
ATOM 991 N N . VAL A 1 128 ? -12.956 3.379 -0.277 1.00 89.00 128 VAL A N 1
ATOM 992 C CA . VAL A 1 128 ? -14.381 3.721 -0.429 1.00 89.00 128 VAL A CA 1
ATOM 993 C C . VAL A 1 128 ? -15.236 2.792 0.424 1.00 89.00 128 VAL A C 1
ATOM 995 O O . VAL A 1 128 ? -16.000 3.264 1.264 1.00 89.00 128 VAL A O 1
ATOM 998 N N . THR A 1 129 ? -15.013 1.483 0.303 1.00 82.94 129 THR A N 1
ATOM 999 C CA . THR A 1 129 ? -15.705 0.462 1.099 1.00 82.94 129 THR A CA 1
ATOM 1000 C C . THR A 1 129 ? -15.508 0.695 2.599 1.00 82.94 129 THR A C 1
ATOM 1002 O O . THR A 1 129 ? -16.463 0.638 3.374 1.00 82.94 129 THR A O 1
ATOM 1005 N N . LEU A 1 130 ? -14.283 1.011 3.040 1.00 87.75 130 LEU A N 1
ATOM 1006 C CA . LEU A 1 130 ? -13.999 1.326 4.443 1.00 87.75 130 LEU A CA 1
ATOM 1007 C C . LEU A 1 130 ? -14.780 2.558 4.925 1.00 87.75 130 LEU A C 1
ATOM 1009 O O . LEU A 1 130 ? 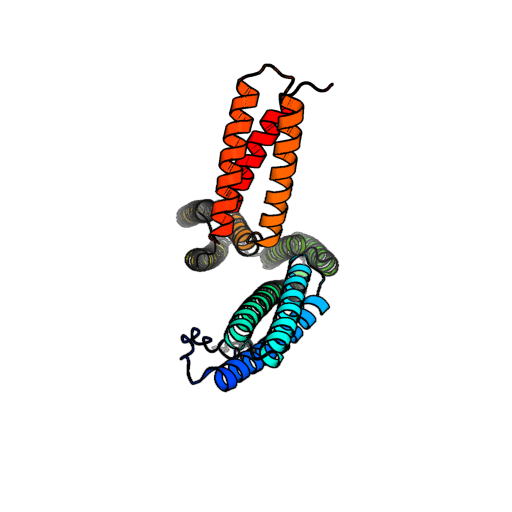-15.338 2.533 6.026 1.00 87.75 130 LEU A O 1
ATOM 1013 N N . LEU A 1 131 ? -14.821 3.632 4.133 1.00 94.25 131 LEU A N 1
ATOM 1014 C CA . LEU A 1 131 ? -15.555 4.855 4.466 1.00 94.25 131 LEU A CA 1
ATOM 1015 C C . LEU A 1 131 ? -17.067 4.604 4.531 1.00 94.25 131 LEU A C 1
ATOM 1017 O O . LEU A 1 131 ? -17.720 5.089 5.456 1.00 94.25 131 LEU A O 1
ATOM 1021 N N . GLU A 1 132 ? -17.613 3.829 3.594 1.00 94.00 132 GLU A N 1
ATOM 1022 C CA . GLU A 1 132 ? -19.032 3.466 3.547 1.00 94.00 132 GLU A CA 1
ATOM 1023 C C . GLU A 1 132 ? -19.439 2.607 4.742 1.00 94.00 132 GLU A C 1
ATOM 1025 O O . GLU A 1 132 ? -20.342 3.000 5.479 1.00 94.00 132 GLU A O 1
ATOM 1030 N N . GLN A 1 133 ? -18.710 1.523 5.018 1.00 90.06 133 GLN A N 1
ATOM 1031 C CA . GLN A 1 133 ? -18.959 0.670 6.185 1.00 90.06 133 GLN A CA 1
ATOM 1032 C C . GLN A 1 133 ? -18.851 1.449 7.500 1.00 90.06 133 GLN A C 1
ATOM 1034 O O . GLN A 1 133 ? -19.622 1.233 8.433 1.00 90.06 133 GLN A O 1
ATOM 1039 N N . THR A 1 134 ? -17.884 2.366 7.599 1.00 93.94 134 THR A N 1
ATOM 1040 C CA . THR A 1 134 ? -17.715 3.196 8.802 1.00 93.94 134 THR A CA 1
ATOM 1041 C C . THR A 1 134 ? -18.877 4.179 8.956 1.00 93.94 134 THR A C 1
ATOM 1043 O O . THR A 1 134 ? -19.348 4.405 10.071 1.00 93.94 134 THR A O 1
ATOM 1046 N N . ARG A 1 135 ? -19.389 4.731 7.849 1.00 97.88 135 ARG A N 1
ATOM 1047 C CA . ARG A 1 135 ? -20.585 5.583 7.843 1.00 97.88 135 ARG A CA 1
ATOM 1048 C C . ARG A 1 135 ? -21.837 4.809 8.250 1.00 97.88 135 ARG A C 1
ATOM 1050 O O . ARG A 1 135 ? -22.594 5.307 9.075 1.00 97.88 135 ARG A O 1
ATOM 1057 N N . GLU A 1 136 ? -22.054 3.623 7.692 1.00 94.50 136 GLU A N 1
ATOM 1058 C CA . GLU A 1 136 ? -23.186 2.754 8.044 1.00 94.50 136 GLU A CA 1
ATOM 1059 C C . GLU A 1 136 ? -23.165 2.409 9.534 1.00 94.50 136 GLU A C 1
ATOM 1061 O O . GLU A 1 136 ? -24.152 2.632 10.233 1.00 94.50 136 GLU A O 1
ATOM 1066 N N . MET A 1 137 ? -21.998 2.018 10.054 1.00 94.06 137 MET A N 1
ATOM 1067 C CA . MET A 1 137 ? -21.811 1.749 11.479 1.00 94.06 137 MET A CA 1
ATOM 1068 C C . MET A 1 137 ? -22.132 2.971 12.355 1.00 94.06 137 MET A C 1
ATOM 1070 O O . MET A 1 137 ? -22.734 2.824 13.416 1.00 94.06 137 MET A O 1
ATOM 1074 N N . ALA A 1 138 ? -21.763 4.185 11.926 1.00 97.44 138 ALA A N 1
ATOM 1075 C CA . ALA A 1 138 ? -22.096 5.412 12.652 1.00 97.44 138 ALA A CA 1
ATOM 1076 C C . ALA A 1 138 ? -23.613 5.670 12.687 1.00 97.44 138 ALA A C 1
ATOM 1078 O O . ALA A 1 138 ? -24.143 6.093 13.716 1.00 97.44 138 ALA A O 1
ATOM 1079 N N . VAL A 1 139 ? -24.316 5.406 11.579 1.00 97.56 139 VAL A N 1
ATOM 1080 C CA . VAL A 1 139 ? -25.776 5.559 11.475 1.00 97.56 139 VAL A CA 1
ATOM 1081 C C . VAL A 1 139 ? -26.495 4.576 12.396 1.00 97.56 139 VAL A C 1
ATOM 1083 O O . VAL A 1 139 ? -27.374 4.993 13.152 1.00 97.56 139 VAL A O 1
ATOM 1086 N N . GLU A 1 140 ? -26.097 3.304 12.381 1.00 93.56 140 GLU A N 1
ATOM 1087 C CA . GLU A 1 140 ? -26.647 2.277 13.272 1.00 93.56 140 GLU A CA 1
ATOM 1088 C C . GLU A 1 140 ? -26.397 2.627 14.745 1.00 93.56 140 GLU A C 1
ATOM 1090 O O . GLU A 1 140 ? -27.325 2.635 15.558 1.00 93.56 140 GLU A O 1
ATOM 1095 N N . ALA A 1 141 ? -25.162 3.021 15.075 1.00 95.19 141 ALA A N 1
ATOM 1096 C CA . ALA A 1 141 ? -24.783 3.392 16.432 1.00 95.19 141 ALA A CA 1
ATOM 1097 C C . ALA A 1 141 ? -25.577 4.582 16.971 1.00 95.19 141 ALA A C 1
ATOM 1099 O O . ALA A 1 141 ? -25.917 4.621 18.151 1.00 95.19 141 ALA A O 1
ATOM 1100 N N . LYS A 1 142 ? -25.919 5.549 16.117 1.00 97.81 142 LYS A N 1
ATOM 1101 C CA . LYS A 1 142 ? -26.654 6.752 16.515 1.00 97.81 142 LYS A CA 1
ATOM 1102 C C . LYS A 1 142 ? -28.028 6.449 17.105 1.00 97.81 142 LYS A C 1
ATOM 1104 O O . LYS A 1 142 ? -28.419 7.111 18.067 1.00 97.81 142 LYS A O 1
ATOM 1109 N N . ALA A 1 143 ? -28.753 5.480 16.547 1.00 94.19 143 ALA A N 1
ATOM 1110 C CA . ALA A 1 143 ? -30.062 5.083 17.063 1.00 94.19 143 ALA A CA 1
ATOM 1111 C C . ALA A 1 143 ? -29.934 4.457 18.461 1.00 94.19 143 ALA A C 1
ATOM 1113 O O . ALA A 1 143 ? -30.583 4.919 19.400 1.00 94.19 143 ALA A O 1
ATOM 1114 N N . GLU A 1 144 ? -29.024 3.492 18.605 1.00 94.31 144 GLU A N 1
ATOM 1115 C CA . GLU A 1 144 ? -28.762 2.776 19.860 1.00 94.31 144 GLU A CA 1
ATOM 1116 C C . GLU A 1 144 ? -28.264 3.725 20.970 1.00 94.31 144 GLU A C 1
ATOM 1118 O O . GLU A 1 144 ? -28.775 3.744 22.091 1.00 94.31 144 GLU A O 1
ATOM 1123 N N . ILE A 1 145 ? -27.307 4.597 20.643 1.00 96.44 145 ILE A N 1
ATOM 1124 C CA . ILE A 1 145 ? -26.723 5.555 21.590 1.00 96.44 145 ILE A CA 1
ATOM 1125 C C . ILE A 1 145 ? -27.759 6.574 22.054 1.00 96.44 145 ILE A C 1
ATOM 1127 O O . ILE A 1 145 ? -27.806 6.900 23.244 1.00 96.44 145 ILE A O 1
ATOM 1131 N N . ARG A 1 146 ? -28.614 7.055 21.146 1.00 96.50 146 ARG A N 1
ATOM 1132 C CA . ARG A 1 146 ? -29.694 7.984 21.490 1.00 96.50 146 ARG A CA 1
ATOM 1133 C C . ARG A 1 146 ? -30.692 7.355 22.458 1.00 96.50 146 ARG A C 1
ATOM 1135 O O . ARG A 1 146 ? -31.106 8.034 23.392 1.00 96.50 146 ARG A O 1
ATOM 1142 N N . GLU A 1 147 ? -31.056 6.092 22.250 1.00 94.50 147 GLU A N 1
ATOM 1143 C CA . GLU A 1 147 ? -31.949 5.352 23.149 1.00 94.50 147 GLU A CA 1
ATOM 1144 C C . GLU A 1 147 ? -31.325 5.158 24.538 1.00 94.50 147 GLU A C 1
ATOM 1146 O O . GLU A 1 147 ? -32.002 5.337 25.548 1.00 94.50 147 GLU A O 1
ATOM 1151 N N . SER A 1 148 ? -30.015 4.889 24.605 1.00 95.00 148 SER A N 1
ATOM 1152 C CA . SER A 1 148 ? -29.309 4.732 25.885 1.00 95.00 148 SER A CA 1
ATOM 1153 C C . SER A 1 148 ? -29.264 6.007 26.738 1.00 95.00 148 SER A C 1
ATOM 1155 O O . SER A 1 148 ? -29.160 5.927 27.963 1.00 95.00 148 SER A O 1
ATOM 1157 N N . GLY A 1 149 ? -29.267 7.186 26.101 1.00 93.81 149 GLY A N 1
ATOM 1158 C CA . GLY A 1 149 ? -29.152 8.490 26.762 1.00 93.81 149 GLY A CA 1
ATOM 1159 C C . GLY A 1 149 ? -27.816 8.749 27.473 1.00 93.81 149 GLY A C 1
ATOM 1160 O O . GLY A 1 149 ? -27.710 9.695 28.251 1.00 93.81 149 GLY A O 1
ATOM 1161 N N . ARG A 1 150 ? -26.788 7.920 27.250 1.00 93.00 150 ARG A N 1
ATOM 1162 C CA . ARG A 1 150 ? -25.528 7.985 28.005 1.00 93.00 150 ARG A CA 1
ATOM 1163 C C . ARG A 1 150 ? -24.595 9.087 27.483 1.00 93.00 150 ARG A C 1
ATOM 1165 O O . ARG A 1 150 ? -24.151 8.987 26.338 1.00 93.00 150 ARG A O 1
ATOM 1172 N N . PRO A 1 151 ? -24.207 10.084 28.308 1.00 92.94 151 PRO A N 1
ATOM 1173 C CA . PRO A 1 151 ? -23.389 11.213 27.851 1.00 92.94 151 PRO A CA 1
ATOM 1174 C C . PRO A 1 151 ? -22.036 10.808 27.254 1.00 92.94 151 PRO A C 1
ATOM 1176 O O . PRO A 1 151 ? -21.625 11.351 26.234 1.00 92.94 151 PRO A O 1
ATOM 1179 N N . GLU A 1 152 ? -21.366 9.818 27.851 1.00 89.31 152 GLU A N 1
ATOM 1180 C CA . GLU A 1 152 ? -20.069 9.328 27.369 1.00 89.31 152 GLU A CA 1
ATOM 1181 C C . GLU A 1 152 ? -20.177 8.705 25.967 1.00 89.31 152 GLU A C 1
ATOM 1183 O O . GLU A 1 152 ? -19.378 9.010 25.083 1.00 89.31 152 GLU A O 1
ATOM 1188 N N . ALA A 1 153 ? -21.202 7.881 25.733 1.00 93.44 153 ALA A N 1
ATOM 1189 C CA . ALA A 1 153 ? -21.459 7.278 24.427 1.00 93.44 153 ALA A CA 1
ATOM 1190 C C . ALA A 1 153 ? -21.730 8.348 23.355 1.00 93.44 153 ALA A C 1
ATOM 1192 O O . ALA A 1 153 ? -21.209 8.267 22.243 1.00 93.44 153 ALA A O 1
ATOM 1193 N N . ILE A 1 154 ? -22.495 9.385 23.712 1.00 96.25 154 ILE A N 1
ATOM 1194 C CA . ILE A 1 154 ? -22.781 10.526 22.833 1.00 96.25 154 ILE A CA 1
ATOM 1195 C C . ILE A 1 154 ? -21.484 11.260 22.459 1.00 96.25 154 ILE A C 1
ATOM 1197 O O . ILE A 1 154 ? -21.266 11.542 21.282 1.00 96.25 154 ILE A O 1
ATOM 1201 N N . GLN A 1 155 ? -20.601 11.526 23.426 1.00 93.00 155 GLN A N 1
ATOM 1202 C CA . GLN A 1 155 ? -19.330 12.216 23.181 1.00 93.00 155 GLN A CA 1
ATOM 1203 C C . GLN A 1 155 ? -18.391 11.410 22.267 1.00 93.00 155 GLN A C 1
ATOM 1205 O O . GLN A 1 155 ? -17.775 11.971 21.351 1.00 93.00 155 GLN A O 1
ATOM 1210 N N . TRP A 1 156 ? -18.290 10.095 22.485 1.00 91.12 156 TRP A N 1
ATOM 1211 C CA . TRP A 1 156 ? -17.493 9.217 21.626 1.00 91.12 156 TRP A CA 1
ATOM 1212 C C . TRP A 1 156 ? -18.017 9.205 20.190 1.00 91.12 156 TRP A C 1
ATOM 1214 O O . TRP A 1 156 ? -17.223 9.350 19.260 1.00 91.12 156 TRP A O 1
ATOM 1224 N N . LEU A 1 157 ? -19.338 9.109 20.005 1.00 97.00 157 LEU A N 1
ATOM 1225 C CA . LEU A 1 157 ? -19.951 9.136 18.677 1.00 97.00 157 LEU A CA 1
ATOM 1226 C C . LEU A 1 157 ? -19.708 10.464 17.957 1.00 97.00 157 LEU A C 1
ATOM 1228 O O . LEU A 1 157 ? -19.328 10.448 16.792 1.00 97.00 157 LEU A O 1
ATOM 1232 N N . GLN A 1 158 ? -19.867 11.601 18.641 1.00 96.81 158 GLN A N 1
ATOM 1233 C CA . GLN A 1 158 ? -19.597 12.922 18.059 1.00 96.81 158 GLN A CA 1
ATOM 1234 C C . GLN A 1 158 ? -18.148 13.035 17.572 1.00 96.81 158 GLN A C 1
ATOM 1236 O O . GLN A 1 158 ? -17.892 13.438 16.439 1.00 96.81 158 GLN A O 1
ATOM 1241 N N . THR A 1 159 ? -17.196 12.597 18.402 1.00 91.56 159 THR A N 1
ATOM 1242 C CA . THR A 1 159 ? -15.775 12.581 18.025 1.00 91.56 159 THR A CA 1
ATOM 1243 C C . THR A 1 159 ? -15.538 11.662 16.824 1.00 91.56 159 THR A C 1
ATOM 1245 O O . THR A 1 159 ? -14.738 11.977 15.944 1.00 91.56 159 THR A O 1
ATOM 1248 N N . ALA A 1 160 ? -16.238 10.529 16.757 1.00 93.94 160 ALA A N 1
ATOM 1249 C CA . ALA A 1 160 ? -16.142 9.606 15.637 1.00 93.94 160 ALA A CA 1
ATOM 1250 C C . ALA A 1 160 ? -16.693 10.191 14.328 1.00 93.94 160 ALA A C 1
ATOM 1252 O O . ALA A 1 160 ? -16.043 10.069 13.290 1.00 93.94 160 ALA A O 1
ATOM 1253 N N . GLU A 1 161 ? -17.854 10.853 14.378 1.00 97.69 161 GLU A N 1
ATOM 1254 C CA . GLU A 1 161 ? -18.459 11.554 13.239 1.00 97.69 161 GLU A CA 1
ATOM 1255 C C . GLU A 1 161 ? -17.510 12.647 12.703 1.00 97.69 161 GLU A C 1
ATOM 1257 O O . GLU A 1 161 ? -17.349 12.784 11.487 1.00 97.69 161 GLU A O 1
ATOM 1262 N N . ASP A 1 162 ? -16.815 13.376 13.585 1.00 95.50 162 ASP A N 1
ATOM 1263 C CA . ASP A 1 162 ? -15.797 14.359 13.192 1.00 95.50 162 ASP A CA 1
ATOM 1264 C C . ASP A 1 162 ? -14.587 13.710 12.497 1.00 95.50 162 ASP A C 1
ATOM 1266 O O . ASP A 1 162 ? -14.123 14.204 11.467 1.00 95.50 162 ASP A O 1
ATOM 1270 N N . GLN A 1 163 ? -14.076 12.585 13.009 1.00 91.38 163 GLN A N 1
ATOM 1271 C CA . GLN A 1 163 ? -12.972 11.862 12.360 1.00 91.38 163 GLN A CA 1
ATOM 1272 C C . GLN A 1 163 ? -13.393 11.284 11.006 1.00 91.38 163 GLN A C 1
ATOM 1274 O O . GLN A 1 163 ? -12.638 11.384 10.042 1.00 91.38 163 GLN A O 1
ATOM 1279 N N . LEU A 1 164 ? -14.611 10.749 10.890 1.00 97.12 164 LEU A N 1
ATOM 1280 C CA . LEU A 1 164 ? -15.139 10.264 9.617 1.00 97.12 164 LEU A CA 1
ATOM 1281 C C . LEU A 1 164 ? -15.259 11.401 8.592 1.00 97.12 164 LEU A C 1
ATOM 1283 O O . LEU A 1 164 ? -14.895 11.216 7.431 1.00 97.12 164 LEU A O 1
ATOM 1287 N N . ARG A 1 165 ? -15.689 12.597 9.016 1.00 97.75 165 ARG A N 1
ATOM 1288 C CA . ARG A 1 165 ? -15.719 13.790 8.154 1.00 97.75 165 ARG A CA 1
ATOM 1289 C C . ARG A 1 165 ? -14.321 14.147 7.647 1.00 97.75 165 ARG A C 1
ATOM 1291 O O . ARG A 1 165 ? -14.136 14.305 6.444 1.00 97.75 165 ARG A O 1
ATOM 1298 N N . ARG A 1 166 ? -13.320 14.169 8.535 1.00 91.19 166 ARG A N 1
ATOM 1299 C CA . ARG A 1 166 ? -11.910 14.397 8.163 1.00 91.19 166 ARG A CA 1
ATOM 1300 C C . ARG A 1 166 ? -11.370 13.316 7.229 1.00 91.19 166 ARG A C 1
ATOM 1302 O O . ARG A 1 166 ? -10.574 13.616 6.344 1.00 91.19 166 ARG A O 1
ATOM 1309 N N . ALA A 1 167 ? -11.803 12.066 7.398 1.00 91.25 167 ALA A N 1
ATOM 1310 C CA . ALA A 1 167 ? -11.451 10.972 6.499 1.00 91.25 167 ALA A CA 1
ATOM 1311 C C . ALA A 1 167 ? -12.000 11.208 5.086 1.00 91.25 167 ALA A C 1
ATOM 1313 O O . ALA A 1 167 ? -11.273 11.041 4.106 1.00 91.25 167 ALA A O 1
ATOM 1314 N N . GLN A 1 168 ? -13.258 11.641 4.982 1.00 95.75 168 GLN A N 1
ATOM 1315 C CA . GLN A 1 168 ? -13.908 11.973 3.713 1.00 95.75 168 GLN A CA 1
ATOM 1316 C C . GLN A 1 168 ? -13.288 13.211 3.052 1.00 95.75 168 GLN A C 1
ATOM 1318 O O . GLN A 1 168 ? -13.097 13.220 1.840 1.00 95.75 168 GLN A O 1
ATOM 1323 N N . GLU A 1 169 ? -12.939 14.240 3.825 1.00 92.06 169 GLU A N 1
ATOM 1324 C CA . GLU A 1 169 ? -12.215 15.419 3.332 1.00 92.06 169 GLU A CA 1
ATOM 1325 C C . GLU A 1 169 ? -10.835 15.034 2.794 1.00 92.06 169 GLU A C 1
ATOM 1327 O O . GLU A 1 169 ? -10.526 15.315 1.639 1.00 92.06 169 GLU A O 1
ATOM 1332 N N . ALA A 1 170 ? -10.043 14.289 3.573 1.00 84.12 170 ALA A N 1
ATOM 1333 C CA . ALA A 1 170 ? -8.744 13.791 3.129 1.00 84.12 170 ALA A CA 1
ATOM 1334 C C . ALA A 1 170 ? -8.856 12.923 1.865 1.00 84.12 170 ALA A C 1
ATOM 1336 O O . ALA A 1 170 ? -7.991 12.992 0.999 1.00 84.12 170 ALA A O 1
ATOM 1337 N N . TYR A 1 171 ? -9.921 12.132 1.735 1.00 88.44 171 TYR A N 1
ATOM 1338 C CA . TYR A 1 171 ? -10.195 11.349 0.532 1.00 88.44 171 TYR A CA 1
ATOM 1339 C C . TYR A 1 171 ? -10.486 12.231 -0.692 1.00 88.44 171 TYR A C 1
ATOM 1341 O O . TYR A 1 171 ? -9.887 12.024 -1.747 1.00 88.44 171 TYR A O 1
ATOM 1349 N N . ARG A 1 172 ? -11.344 13.254 -0.544 1.00 87.69 172 ARG A N 1
ATOM 1350 C CA . ARG A 1 172 ? -11.638 14.235 -1.609 1.00 87.69 172 ARG A CA 1
ATOM 1351 C C . ARG A 1 172 ? -10.385 14.980 -2.058 1.00 87.69 172 ARG A C 1
ATOM 1353 O O . ARG A 1 172 ? -10.228 15.264 -3.238 1.00 87.69 172 ARG A O 1
ATOM 1360 N N . GLU A 1 173 ? -9.487 15.257 -1.122 1.00 82.81 173 GLU A N 1
ATOM 1361 C CA . GLU A 1 173 ? -8.196 15.894 -1.378 1.00 82.81 173 GLU A CA 1
ATOM 1362 C C . GLU A 1 173 ? -7.089 14.918 -1.793 1.00 82.81 173 GLU A C 1
ATOM 1364 O O . GLU A 1 173 ? -5.914 15.269 -1.766 1.00 82.81 173 GLU A O 1
ATOM 1369 N N . THR A 1 174 ? -7.437 13.676 -2.135 1.00 76.31 174 THR A N 1
ATOM 1370 C CA . THR A 1 174 ? -6.488 12.667 -2.626 1.00 76.31 174 THR A CA 1
ATOM 1371 C C . THR A 1 174 ? -5.396 12.278 -1.614 1.00 76.31 174 THR A C 1
ATOM 1373 O O . THR A 1 174 ? -4.390 11.657 -1.960 1.00 76.31 174 THR A O 1
ATOM 1376 N N . ARG A 1 175 ? -5.585 12.590 -0.326 1.00 76.75 175 ARG A N 1
ATOM 1377 C CA . ARG A 1 175 ? -4.681 12.261 0.788 1.00 76.75 175 ARG A CA 1
ATOM 1378 C C . ARG A 1 175 ? -5.024 10.881 1.366 1.00 76.75 175 ARG A C 1
ATOM 1380 O O . ARG A 1 175 ? -5.342 10.752 2.550 1.00 76.75 175 ARG A O 1
ATOM 1387 N N . LEU A 1 176 ? -4.937 9.832 0.538 1.00 79.12 176 LEU A N 1
ATOM 1388 C CA . LEU A 1 176 ? -5.442 8.475 0.837 1.00 79.12 176 LEU A CA 1
ATOM 1389 C C . LEU A 1 176 ? -4.936 7.905 2.174 1.00 79.12 176 LEU A C 1
ATOM 1391 O O . LEU A 1 176 ? -5.726 7.432 2.988 1.00 79.12 176 LEU A O 1
ATOM 1395 N N . ARG A 1 177 ? -3.632 8.027 2.464 1.00 75.81 177 ARG A N 1
ATOM 1396 C CA . ARG A 1 177 ? -3.050 7.552 3.737 1.00 75.81 177 ARG A CA 1
ATOM 1397 C C . ARG A 1 177 ? -3.669 8.236 4.960 1.00 75.81 177 ARG A C 1
ATOM 1399 O O . ARG A 1 177 ? -3.913 7.594 5.979 1.00 75.81 177 ARG A O 1
ATOM 1406 N N . GLN A 1 178 ? -3.917 9.544 4.869 1.00 76.25 178 GLN A N 1
ATOM 1407 C CA . GLN A 1 178 ? -4.564 10.293 5.948 1.00 76.25 178 GLN A CA 1
ATOM 1408 C C . GLN A 1 178 ? -6.038 9.907 6.073 1.00 76.25 178 GLN A C 1
ATOM 1410 O O . GLN A 1 178 ? -6.522 9.750 7.191 1.00 76.25 178 GLN A O 1
ATOM 1415 N N . SER A 1 179 ? -6.719 9.693 4.944 1.00 84.38 179 SER A N 1
ATOM 1416 C CA . SER A 1 179 ? -8.102 9.219 4.923 1.00 84.38 179 SER A CA 1
ATOM 1417 C C . SER A 1 179 ? -8.258 7.872 5.633 1.00 84.38 179 SER A C 1
ATOM 1419 O O . SER A 1 179 ? -9.051 7.778 6.568 1.00 84.38 179 SER A O 1
ATOM 1421 N N . ILE A 1 180 ? -7.427 6.876 5.293 1.00 81.75 180 ILE A N 1
ATOM 1422 C CA . ILE A 1 180 ? -7.409 5.562 5.961 1.00 81.75 180 ILE A CA 1
ATOM 1423 C C . ILE A 1 180 ? -7.226 5.732 7.471 1.00 81.75 180 ILE A C 1
ATOM 1425 O O . ILE A 1 180 ? -7.994 5.182 8.258 1.00 81.75 180 ILE A O 1
ATOM 1429 N N . ARG A 1 181 ? -6.239 6.536 7.893 1.00 80.06 181 ARG A N 1
ATOM 1430 C CA . ARG A 1 181 ? -5.968 6.777 9.316 1.00 80.06 181 ARG A CA 1
ATOM 1431 C C . ARG A 1 181 ? -7.191 7.344 10.039 1.00 80.06 181 ARG A C 1
ATOM 1433 O O . ARG A 1 181 ? -7.550 6.838 11.099 1.00 80.06 181 ARG A O 1
ATOM 1440 N N . PHE A 1 182 ? -7.826 8.376 9.488 1.00 84.62 182 PHE A N 1
ATOM 1441 C CA . PHE A 1 182 ? -9.014 8.977 10.095 1.00 84.62 182 PHE A CA 1
ATOM 1442 C C . PHE A 1 182 ? -10.216 8.021 10.100 1.00 84.62 182 PHE A C 1
ATOM 1444 O O . PHE A 1 182 ? -10.924 7.960 11.102 1.00 84.62 182 PHE A O 1
ATOM 1451 N N . ALA A 1 183 ? -10.410 7.228 9.041 1.00 86.75 183 ALA A N 1
ATOM 1452 C CA . ALA A 1 183 ? -11.487 6.243 8.959 1.00 86.75 183 ALA A CA 1
ATOM 1453 C C . ALA A 1 183 ? -11.338 5.134 10.015 1.00 86.75 183 ALA A C 1
ATOM 1455 O O . ALA A 1 183 ? -12.301 4.797 10.701 1.00 86.75 183 ALA A O 1
ATOM 1456 N N . VAL A 1 184 ? -10.120 4.614 10.207 1.00 84.25 184 VAL A N 1
ATOM 1457 C CA . VAL A 1 184 ? -9.824 3.610 11.244 1.00 84.25 184 VAL A CA 1
ATOM 1458 C C . VAL A 1 184 ? -10.085 4.171 12.643 1.00 84.25 184 VAL A C 1
ATOM 1460 O O . VAL A 1 184 ? -10.732 3.510 13.455 1.00 84.25 184 VAL A O 1
ATOM 1463 N N . VAL A 1 185 ? -9.642 5.405 12.916 1.00 82.56 185 VAL A N 1
ATOM 1464 C CA . VAL A 1 185 ? -9.905 6.076 14.201 1.00 82.56 185 VAL A CA 1
ATOM 1465 C C . VAL A 1 185 ? -11.406 6.277 14.413 1.00 82.56 185 VAL A C 1
ATOM 1467 O O . VAL A 1 185 ? -11.908 5.983 15.494 1.00 82.56 185 VAL A O 1
ATOM 1470 N N . ALA A 1 186 ? -12.141 6.727 13.393 1.00 90.06 186 ALA A N 1
ATOM 1471 C CA . ALA A 1 186 ? -13.591 6.881 13.472 1.00 90.06 186 ALA A CA 1
ATOM 1472 C C . ALA A 1 186 ? -14.280 5.553 13.819 1.00 90.06 186 ALA A C 1
ATOM 1474 O O . ALA A 1 186 ? -15.085 5.501 14.744 1.00 90.06 186 ALA A O 1
ATOM 1475 N N . ARG A 1 187 ? -13.914 4.461 13.140 1.00 91.81 187 ARG A N 1
ATOM 1476 C CA . ARG A 1 187 ? -14.478 3.126 13.389 1.00 91.81 187 ARG A CA 1
ATOM 1477 C C . ARG A 1 187 ? -14.227 2.638 14.819 1.00 91.81 187 ARG A C 1
ATOM 1479 O O . ARG A 1 187 ? -15.138 2.090 15.436 1.00 91.81 187 ARG A O 1
ATOM 1486 N N . ASP A 1 188 ? -13.030 2.862 15.366 1.00 82.44 188 ASP A N 1
ATOM 1487 C CA . ASP A 1 188 ? -12.718 2.530 16.765 1.00 82.44 188 ASP A CA 1
ATOM 1488 C C . ASP A 1 188 ? -13.570 3.346 17.752 1.00 82.44 188 ASP A C 1
ATOM 1490 O O . ASP A 1 188 ? -14.151 2.794 18.687 1.00 82.44 188 ASP A O 1
ATOM 1494 N N . LEU A 1 189 ? -13.719 4.652 17.514 1.00 84.88 189 LEU A N 1
ATOM 1495 C CA . LEU A 1 189 ? -14.538 5.527 18.357 1.00 84.88 189 LEU A CA 1
ATOM 1496 C C . LEU A 1 189 ? -16.029 5.149 18.312 1.00 84.88 189 LEU A C 1
ATOM 1498 O O . LEU A 1 189 ? -16.680 5.167 19.356 1.00 84.88 189 LEU A O 1
ATOM 1502 N N . ILE A 1 190 ? -16.562 4.739 17.151 1.00 92.56 190 ILE A N 1
ATOM 1503 C CA . ILE A 1 190 ? -17.947 4.242 17.033 1.00 92.56 190 ILE A CA 1
ATOM 1504 C C . ILE A 1 190 ? -18.139 2.979 17.877 1.00 92.56 190 ILE A C 1
ATOM 1506 O O . ILE A 1 190 ? -19.120 2.876 18.614 1.00 92.56 190 ILE A O 1
ATOM 1510 N N . ARG A 1 191 ? -17.190 2.036 17.825 1.00 88.00 191 ARG A N 1
ATOM 1511 C CA . ARG A 1 191 ? -17.235 0.819 18.653 1.00 88.00 191 ARG A CA 1
ATOM 1512 C C . ARG A 1 191 ? -17.254 1.155 20.145 1.00 88.00 191 ARG A C 1
ATOM 1514 O O . ARG A 1 191 ? -18.094 0.633 20.871 1.00 88.00 191 ARG A O 1
ATOM 1521 N N . ARG A 1 192 ? -16.400 2.083 20.593 1.00 84.31 192 ARG A N 1
ATOM 1522 C CA . ARG A 1 192 ? -16.391 2.558 21.991 1.00 84.31 192 ARG A CA 1
ATOM 1523 C C . ARG A 1 192 ? -17.701 3.235 22.391 1.00 84.31 192 ARG A C 1
ATOM 1525 O O . ARG A 1 192 ? -18.158 3.063 23.518 1.00 84.31 192 ARG A O 1
ATOM 1532 N N . ALA A 1 193 ? -18.310 3.985 21.477 1.00 90.62 193 ALA A N 1
ATOM 1533 C CA . ALA A 1 193 ? -19.586 4.647 21.711 1.00 90.62 193 ALA A CA 1
ATOM 1534 C C . ALA A 1 193 ? -20.729 3.633 21.906 1.00 90.62 193 ALA A C 1
ATOM 1536 O O . ALA A 1 193 ? -21.471 3.721 22.885 1.00 90.62 193 ALA A O 1
ATOM 1537 N N . LEU A 1 194 ? -20.822 2.630 21.025 1.00 90.69 194 LEU A N 1
ATOM 1538 C CA . LEU A 1 194 ? -21.766 1.511 21.143 1.00 90.69 194 LEU A CA 1
ATOM 1539 C C . LEU A 1 194 ? -21.594 0.771 22.472 1.00 90.69 194 LEU A C 1
ATOM 1541 O O . LEU A 1 194 ? -22.548 0.563 23.219 1.00 90.69 194 LEU A O 1
ATOM 1545 N N . ASP A 1 195 ? -20.354 0.450 22.808 1.00 84.81 195 ASP A N 1
ATOM 1546 C CA . ASP A 1 195 ? -19.987 -0.218 24.049 1.00 84.81 195 ASP A CA 1
ATOM 1547 C C . ASP A 1 195 ? -20.407 0.558 25.303 1.00 84.81 195 ASP A C 1
ATOM 1549 O O . ASP A 1 195 ? -20.950 -0.022 26.247 1.00 84.81 195 ASP A O 1
ATOM 1553 N N . ALA A 1 196 ? -20.184 1.873 25.310 1.00 86.81 196 ALA A N 1
ATOM 1554 C CA . ALA A 1 196 ? -20.617 2.745 26.394 1.00 86.81 196 ALA A CA 1
ATOM 1555 C C . ALA A 1 196 ? -22.152 2.803 26.498 1.00 86.81 196 ALA A C 1
ATOM 1557 O O . ALA A 1 196 ? -22.684 2.856 27.612 1.00 86.81 196 ALA A O 1
ATOM 1558 N N . SER A 1 197 ? -22.862 2.750 25.362 1.00 91.88 197 SER A N 1
ATOM 1559 C CA . SER A 1 197 ? -24.327 2.856 25.284 1.00 91.88 197 SER A CA 1
ATOM 1560 C C . SER A 1 197 ? -25.066 1.664 25.895 1.00 91.88 197 SER A C 1
ATOM 1562 O O . SER A 1 197 ? -26.017 1.849 26.653 1.00 91.88 197 SER A O 1
ATOM 1564 N N . ARG A 1 198 ? -24.570 0.441 25.678 1.00 88.38 198 ARG A N 1
ATOM 1565 C CA . ARG A 1 198 ? -25.205 -0.806 26.151 1.00 88.38 198 ARG A CA 1
ATOM 1566 C C . ARG A 1 198 ? -25.216 -0.962 27.661 1.00 88.38 198 ARG A C 1
ATOM 1568 O O . ARG A 1 198 ? -25.822 -1.887 28.195 1.00 88.38 198 ARG A O 1
ATOM 1575 N N . GLY A 1 199 ? -24.478 -0.120 28.374 1.00 72.88 199 GLY A N 1
ATOM 1576 C CA . GLY A 1 199 ? -24.334 -0.249 29.814 1.00 72.88 199 GLY A CA 1
ATOM 1577 C C . GLY A 1 199 ? -23.673 -1.507 30.310 1.00 72.88 199 GLY A C 1
ATOM 1578 O O . GLY A 1 199 ? -23.580 -1.699 31.520 1.00 72.88 199 GLY A O 1
ATOM 1579 N N . SER A 1 200 ? -23.144 -2.305 29.392 1.00 54.84 200 SER A N 1
ATOM 1580 C CA . SER A 1 200 ? -22.346 -3.465 29.700 1.00 54.84 200 SER A CA 1
ATOM 1581 C C . SER A 1 200 ? -21.010 -3.014 30.297 1.00 54.84 200 SER A C 1
ATOM 1583 O O . SER A 1 200 ? -20.032 -2.790 29.587 1.00 54.84 200 SER A O 1
ATOM 1585 N N . GLY A 1 201 ? -20.930 -2.964 31.621 1.00 58.06 201 GLY A N 1
ATOM 1586 C CA . GLY A 1 201 ? -19.942 -3.836 32.256 1.00 58.06 201 GLY A CA 1
ATOM 1587 C C . GLY A 1 201 ? -20.585 -5.218 32.444 1.00 58.06 201 GLY A C 1
ATOM 1588 O O . GLY A 1 201 ? -21.809 -5.281 32.515 1.00 58.06 201 GLY A O 1
ATOM 1589 N N . PRO A 1 202 ? -19.866 -6.344 32.561 1.00 49.66 202 PRO A N 1
ATOM 1590 C CA . PRO A 1 202 ? -18.547 -6.729 32.096 1.00 49.66 202 PRO A CA 1
ATOM 1591 C C . PRO A 1 202 ? -18.688 -7.968 31.178 1.00 49.66 202 PRO A C 1
ATOM 1593 O O . PRO A 1 202 ? -18.598 -9.095 31.646 1.00 49.66 202 PRO A O 1
ATOM 1596 N N . ASP A 1 203 ? -18.862 -7.795 29.868 1.00 71.88 203 ASP A N 1
ATOM 1597 C CA . ASP A 1 203 ? -18.253 -8.765 28.936 1.00 71.88 203 ASP A CA 1
ATOM 1598 C C . ASP A 1 203 ? -17.087 -8.102 28.208 1.00 71.88 203 ASP A C 1
ATOM 1600 O O . ASP A 1 203 ? -16.886 -8.196 27.000 1.00 71.88 203 ASP A O 1
ATOM 1604 N N . GLU A 1 204 ? -16.325 -7.341 28.997 1.00 75.81 204 GLU A N 1
ATOM 1605 C CA . GLU A 1 204 ? -14.998 -6.863 28.625 1.00 75.81 204 GLU A CA 1
ATOM 1606 C C . GLU A 1 204 ? -14.135 -8.050 28.171 1.00 75.81 204 GLU A C 1
ATOM 1608 O O . GLU A 1 204 ? -13.353 -7.940 27.236 1.00 75.81 204 GLU A O 1
ATOM 1613 N N . VAL A 1 205 ? -14.351 -9.218 28.781 1.00 83.25 205 VAL A N 1
ATOM 1614 C CA . VAL A 1 205 ? -13.677 -10.471 28.453 1.00 83.25 205 VAL A CA 1
ATOM 1615 C C . VAL A 1 205 ? -14.073 -10.977 27.055 1.00 83.25 205 VAL A C 1
ATOM 1617 O O . VAL A 1 205 ? -13.196 -11.266 26.243 1.00 83.25 205 VAL A O 1
ATOM 1620 N N . GLY A 1 206 ? -15.355 -11.056 26.708 1.00 84.94 206 GLY A N 1
ATOM 1621 C CA . GLY A 1 206 ? -15.795 -11.457 25.368 1.00 84.94 206 GLY A CA 1
ATOM 1622 C C . GLY A 1 206 ? -15.408 -10.455 24.279 1.00 84.94 206 GLY A C 1
ATOM 1623 O O . GLY A 1 206 ? -14.968 -10.854 23.199 1.00 84.94 206 GLY A O 1
ATOM 1624 N N . ARG A 1 207 ? -15.467 -9.150 24.570 1.00 81.38 207 ARG A N 1
ATOM 1625 C CA . ARG A 1 207 ? -15.031 -8.100 23.631 1.00 81.38 207 ARG A CA 1
ATOM 1626 C C . ARG A 1 207 ? -13.541 -8.155 23.339 1.00 81.38 207 ARG A C 1
ATOM 1628 O O . ARG A 1 207 ? -13.154 -8.207 22.176 1.00 81.38 207 ARG A O 1
ATOM 1635 N N . VAL A 1 208 ? -12.713 -8.215 24.381 1.00 88.38 208 VAL A N 1
ATOM 1636 C CA . VAL A 1 208 ? -11.259 -8.319 24.217 1.00 88.38 208 VAL A CA 1
ATOM 1637 C C . VAL A 1 208 ? -10.890 -9.583 23.447 1.00 88.38 208 VAL A C 1
ATOM 1639 O O . VAL A 1 208 ? -9.986 -9.539 22.620 1.00 88.38 208 VAL A O 1
ATOM 1642 N N . ARG A 1 209 ? -11.619 -10.687 23.645 1.00 93.00 209 ARG A N 1
ATOM 1643 C CA . ARG A 1 209 ? -11.448 -11.895 22.833 1.00 93.00 209 ARG A CA 1
ATOM 1644 C C . ARG A 1 209 ? -11.744 -11.663 21.354 1.00 93.00 209 ARG A C 1
ATOM 1646 O O . ARG A 1 209 ? -10.928 -12.039 20.524 1.00 93.00 209 ARG A O 1
ATOM 1653 N N . SER A 1 210 ? -12.870 -11.031 21.030 1.00 85.88 210 SER A N 1
ATOM 1654 C CA . SER A 1 210 ? -13.218 -10.703 19.641 1.00 85.88 210 SER A CA 1
ATOM 1655 C C . SER A 1 210 ? -12.172 -9.785 18.996 1.00 85.88 210 SER A C 1
ATOM 1657 O O . SER A 1 210 ? -11.766 -10.006 17.857 1.00 85.88 210 SER A O 1
ATOM 1659 N N . ASP A 1 211 ? -11.667 -8.795 19.738 1.00 85.50 211 ASP A N 1
ATOM 1660 C CA . ASP A 1 211 ? -10.592 -7.915 19.272 1.00 85.50 211 ASP A CA 1
ATOM 1661 C C . ASP A 1 211 ? -9.278 -8.658 19.019 1.00 85.50 211 ASP A C 1
ATOM 1663 O O . ASP A 1 211 ? -8.595 -8.368 18.033 1.00 85.50 211 ASP A O 1
ATOM 1667 N N . LEU A 1 212 ? -8.933 -9.608 19.893 1.00 93.56 212 LEU A N 1
ATOM 1668 C CA . LEU A 1 212 ? -7.775 -10.478 19.725 1.00 93.56 212 LEU A CA 1
ATOM 1669 C C . LEU A 1 212 ? -7.911 -11.317 18.448 1.00 93.56 212 LEU A C 1
ATOM 1671 O O . LEU A 1 212 ? -7.022 -11.270 17.605 1.00 93.56 212 LEU A O 1
ATOM 1675 N N . GLU A 1 213 ? -9.041 -12.003 18.268 1.00 91.00 213 GLU A N 1
ATOM 1676 C CA . GLU A 1 213 ? -9.316 -12.852 17.100 1.00 91.00 213 GLU A CA 1
ATOM 1677 C C . GLU A 1 213 ? -9.311 -12.043 15.785 1.00 91.00 213 GLU A C 1
ATOM 1679 O O . GLU A 1 213 ? -8.736 -12.481 14.788 1.00 91.00 213 GLU A O 1
ATOM 1684 N N . GLN A 1 214 ? -9.873 -10.826 15.778 1.00 84.50 214 GLN A N 1
ATOM 1685 C CA . GLN A 1 214 ? -9.807 -9.921 14.619 1.00 84.50 214 GLN A CA 1
ATOM 1686 C C . GLN A 1 214 ? -8.367 -9.516 14.284 1.00 84.50 214 GLN A C 1
ATOM 1688 O O . GLN A 1 214 ? -7.982 -9.499 13.115 1.00 84.50 214 GLN A O 1
ATOM 1693 N N . THR A 1 215 ? -7.564 -9.182 15.298 1.00 90.44 215 THR A N 1
ATOM 1694 C CA . THR A 1 215 ? -6.158 -8.809 15.095 1.00 90.44 215 THR A CA 1
ATOM 1695 C C . THR A 1 215 ? -5.321 -10.007 14.629 1.00 90.44 215 THR A C 1
ATOM 1697 O O . THR A 1 215 ? -4.435 -9.825 13.799 1.00 90.44 215 THR A O 1
ATOM 1700 N N . ASP A 1 216 ? -5.619 -11.226 15.087 1.00 94.75 216 ASP A N 1
ATOM 1701 C CA . ASP A 1 216 ? -4.981 -12.449 14.579 1.00 94.75 216 ASP A CA 1
ATOM 1702 C C . ASP A 1 216 ? -5.305 -12.666 13.094 1.00 94.75 216 ASP A C 1
ATOM 1704 O O . ASP A 1 216 ? -4.404 -12.945 12.303 1.00 94.75 216 ASP A O 1
ATOM 1708 N N . GLY A 1 217 ? -6.568 -12.469 12.697 1.00 83.25 217 GLY A N 1
ATOM 1709 C CA . GLY A 1 217 ? -6.984 -12.516 11.292 1.00 83.25 217 GLY A CA 1
ATOM 1710 C C . GLY A 1 217 ? -6.232 -11.504 10.422 1.00 83.25 217 GLY A C 1
ATOM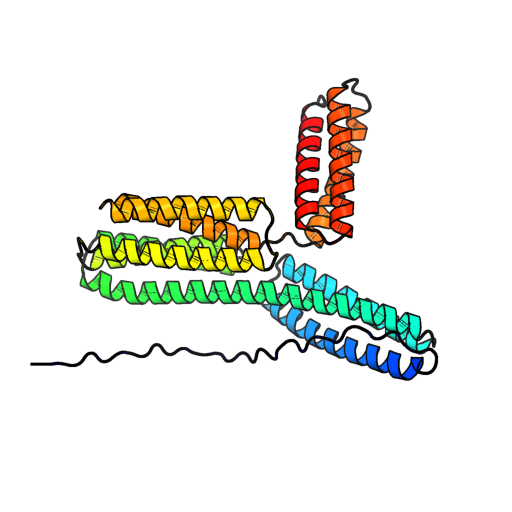 1711 O O . GLY A 1 217 ? -5.705 -11.869 9.373 1.00 83.25 217 GLY A O 1
ATOM 1712 N N . LEU A 1 218 ? -6.102 -10.262 10.900 1.00 86.94 218 LEU A N 1
ATOM 1713 C CA . LEU A 1 218 ? -5.319 -9.223 10.226 1.00 86.94 218 LEU A CA 1
ATOM 1714 C C . LEU A 1 218 ? -3.843 -9.623 10.081 1.00 86.94 218 LEU A C 1
ATOM 1716 O O . LEU A 1 218 ? -3.256 -9.442 9.021 1.00 86.94 218 LEU A O 1
ATOM 1720 N N . LEU A 1 219 ? -3.229 -10.170 11.133 1.00 91.88 219 LEU A N 1
ATOM 1721 C CA . LEU A 1 219 ? -1.832 -10.611 11.091 1.00 91.88 219 LEU A CA 1
ATOM 1722 C C . LEU A 1 219 ? -1.619 -11.744 10.078 1.00 91.88 219 LEU A C 1
ATOM 1724 O O . LEU A 1 219 ? -0.625 -11.715 9.356 1.00 91.88 219 LEU A O 1
ATOM 1728 N N . LEU A 1 220 ? -2.555 -12.694 9.979 1.00 90.75 220 LEU A N 1
ATOM 1729 C CA . LEU A 1 220 ? -2.513 -13.757 8.967 1.00 90.75 220 LEU A CA 1
ATOM 1730 C C . LEU A 1 220 ? -2.591 -13.203 7.539 1.00 90.75 220 LEU A C 1
ATOM 1732 O O . LEU A 1 220 ? -1.883 -13.696 6.659 1.00 90.75 220 LEU A O 1
ATOM 1736 N N . GLU A 1 221 ? -3.416 -12.178 7.314 1.00 83.00 221 GLU A N 1
ATOM 1737 C CA . GLU A 1 221 ? -3.501 -11.473 6.031 1.00 83.00 221 GLU A CA 1
ATOM 1738 C C . GLU A 1 221 ? -2.164 -10.805 5.683 1.00 83.00 221 GLU A C 1
ATOM 1740 O O . GLU A 1 221 ? -1.625 -11.042 4.601 1.00 83.00 221 GLU A O 1
ATOM 1745 N N . VAL A 1 222 ? -1.560 -10.069 6.626 1.00 88.12 222 VAL A N 1
ATOM 1746 C CA . VAL A 1 222 ? -0.245 -9.437 6.413 1.00 88.12 222 VAL A CA 1
ATOM 1747 C C . VAL A 1 222 ? 0.829 -10.480 6.081 1.00 88.12 222 VAL A C 1
ATOM 1749 O O . VAL A 1 222 ? 1.650 -10.276 5.188 1.00 88.12 222 VAL A O 1
ATOM 1752 N N . GLU A 1 223 ? 0.832 -11.621 6.771 1.00 91.50 223 GLU A N 1
ATOM 1753 C CA . GLU A 1 223 ? 1.774 -12.713 6.505 1.00 91.50 223 GLU A CA 1
ATOM 1754 C C . GLU A 1 223 ? 1.549 -13.393 5.153 1.00 91.50 223 GLU A C 1
ATOM 1756 O O . GLU A 1 223 ? 2.507 -13.864 4.535 1.00 91.50 223 GLU A O 1
ATOM 1761 N N . ALA A 1 224 ? 0.303 -13.482 4.685 1.00 81.56 224 ALA A N 1
ATOM 1762 C CA . ALA A 1 224 ? 0.010 -13.952 3.337 1.00 81.56 224 ALA A CA 1
ATOM 1763 C C . ALA A 1 224 ? 0.599 -12.989 2.297 1.00 81.56 224 ALA A C 1
ATOM 1765 O O . ALA A 1 224 ? 1.372 -13.432 1.449 1.00 81.56 224 ALA A O 1
ATOM 1766 N N . SER A 1 225 ? 0.362 -11.681 2.443 1.00 78.75 225 SER A N 1
ATOM 1767 C CA . SER A 1 225 ? 0.926 -10.660 1.550 1.00 78.75 225 SER A CA 1
ATOM 1768 C C . SER A 1 225 ? 2.460 -10.649 1.549 1.00 78.75 225 SER A C 1
ATOM 1770 O O . SER A 1 225 ? 3.081 -10.487 0.502 1.00 78.75 225 SER A O 1
ATOM 1772 N N . LEU A 1 226 ? 3.104 -10.877 2.700 1.00 83.56 226 LEU A N 1
ATOM 1773 C CA . LEU A 1 226 ? 4.566 -10.994 2.768 1.00 83.56 226 LEU A CA 1
ATOM 1774 C C . LEU A 1 226 ? 5.102 -12.239 2.050 1.00 83.56 226 LEU A C 1
ATOM 1776 O O . LEU A 1 226 ? 6.160 -12.174 1.422 1.00 83.56 226 LEU A O 1
ATOM 1780 N N . ARG A 1 227 ? 4.396 -13.375 2.128 1.00 80.88 227 ARG A N 1
ATOM 1781 C CA . ARG A 1 227 ? 4.794 -14.621 1.445 1.00 80.88 227 ARG A CA 1
ATOM 1782 C C . ARG A 1 227 ? 4.697 -14.524 -0.072 1.00 80.88 227 ARG A C 1
ATOM 1784 O O . ARG A 1 227 ? 5.456 -15.201 -0.757 1.00 80.88 227 ARG A O 1
ATOM 1791 N N . GLU A 1 228 ? 3.825 -13.662 -0.582 1.00 72.94 228 GLU A N 1
ATOM 1792 C CA . GLU A 1 228 ? 3.724 -13.341 -2.011 1.00 72.94 228 GLU A CA 1
ATOM 1793 C C . GLU A 1 228 ? 4.919 -12.515 -2.529 1.00 72.94 228 GLU A C 1
ATOM 1795 O O . GLU A 1 228 ? 4.970 -12.160 -3.702 1.00 72.94 228 GLU A O 1
ATOM 1800 N N . GLY A 1 229 ? 5.928 -12.265 -1.683 1.00 62.53 229 GLY A N 1
ATOM 1801 C CA . GLY A 1 229 ? 7.202 -11.661 -2.075 1.00 62.53 229 GLY A CA 1
ATOM 1802 C C . GLY A 1 229 ? 7.207 -10.137 -2.022 1.00 62.53 229 GLY A C 1
ATOM 1803 O O . GLY A 1 229 ? 8.143 -9.519 -2.519 1.00 62.53 229 GLY A O 1
ATOM 1804 N N . LEU A 1 230 ? 6.185 -9.533 -1.412 1.00 57.41 230 LEU A N 1
ATOM 1805 C CA . LEU A 1 230 ? 5.987 -8.085 -1.395 1.00 57.41 230 LEU A CA 1
ATOM 1806 C C . LEU A 1 230 ? 6.741 -7.355 -0.271 1.00 57.41 230 LEU A C 1
ATOM 1808 O O . LEU A 1 230 ? 6.604 -6.140 -0.178 1.00 57.41 230 LEU A O 1
ATOM 1812 N N . GLY A 1 231 ? 7.512 -8.044 0.586 1.00 60.09 231 GLY A N 1
ATOM 1813 C CA . GLY A 1 231 ? 8.179 -7.372 1.705 1.00 60.09 231 GLY A CA 1
ATOM 1814 C C . GLY A 1 231 ? 9.543 -7.903 2.139 1.00 60.09 231 GLY A C 1
ATOM 1815 O O . GLY A 1 231 ? 9.742 -9.103 2.343 1.00 60.09 231 GLY A O 1
ATOM 1816 N N . GLY A 1 232 ? 10.453 -6.958 2.372 1.00 75.69 232 GLY A N 1
ATOM 1817 C CA . GLY A 1 232 ? 11.819 -7.189 2.829 1.00 75.69 232 GLY A CA 1
ATOM 1818 C C . GLY A 1 232 ? 11.934 -7.594 4.301 1.00 75.69 232 GLY A C 1
ATOM 1819 O O . GLY A 1 232 ? 10.956 -7.625 5.055 1.00 75.69 232 GLY A O 1
ATOM 1820 N N . SER A 1 233 ? 13.168 -7.871 4.742 1.00 80.06 233 SER A N 1
ATOM 1821 C CA . SER A 1 233 ? 13.489 -8.291 6.121 1.00 80.06 233 SER A CA 1
ATOM 1822 C C . SER A 1 233 ? 12.956 -7.335 7.191 1.00 80.06 233 SER A C 1
ATOM 1824 O O . SER A 1 233 ? 12.601 -7.760 8.292 1.00 80.06 233 SER A O 1
ATOM 1826 N N . ASP A 1 234 ? 12.859 -6.046 6.868 1.00 81.12 234 ASP A N 1
ATOM 1827 C CA . ASP A 1 234 ? 12.353 -5.019 7.776 1.00 81.12 234 ASP A CA 1
ATOM 1828 C C . ASP A 1 234 ? 10.850 -5.179 8.021 1.00 81.12 234 ASP A C 1
ATOM 1830 O O . ASP A 1 234 ? 10.406 -5.149 9.170 1.00 81.12 234 ASP A O 1
ATOM 1834 N N . LEU A 1 235 ? 10.064 -5.430 6.968 1.00 86.88 235 LEU A N 1
ATOM 1835 C CA . LEU A 1 235 ? 8.622 -5.660 7.090 1.00 86.88 235 LEU A CA 1
ATOM 1836 C C . LEU A 1 235 ? 8.331 -6.980 7.804 1.00 86.88 235 LEU A C 1
ATOM 1838 O O . LEU A 1 235 ? 7.457 -7.024 8.670 1.00 86.88 235 LEU A O 1
ATOM 1842 N N . GLN A 1 236 ? 9.129 -8.019 7.542 1.00 91.25 236 GLN A N 1
ATOM 1843 C CA . GLN A 1 236 ? 9.076 -9.265 8.314 1.00 91.25 236 GLN A CA 1
ATOM 1844 C C . GLN A 1 236 ? 9.354 -9.013 9.803 1.00 91.25 236 GLN A C 1
ATOM 1846 O O . GLN A 1 236 ? 8.617 -9.491 10.664 1.00 91.25 236 GLN A O 1
ATOM 1851 N N . THR A 1 237 ? 10.360 -8.193 10.121 1.00 91.75 237 THR A N 1
ATOM 1852 C CA . THR A 1 237 ? 10.676 -7.803 11.505 1.00 91.75 237 THR A CA 1
ATOM 1853 C C . THR A 1 237 ? 9.530 -7.012 12.147 1.00 91.75 237 THR A C 1
ATOM 1855 O O . THR A 1 237 ? 9.215 -7.211 13.323 1.00 91.75 237 THR A O 1
ATOM 1858 N N . MET A 1 238 ? 8.872 -6.121 11.400 1.00 91.94 238 MET A N 1
ATOM 1859 C CA . MET A 1 238 ? 7.714 -5.366 11.888 1.00 91.94 238 MET A CA 1
ATOM 1860 C C . MET A 1 238 ? 6.519 -6.275 12.199 1.00 91.94 238 MET A C 1
ATOM 1862 O O . MET A 1 238 ? 5.924 -6.123 13.270 1.00 91.94 238 MET A O 1
ATOM 1866 N N . VAL A 1 239 ? 6.204 -7.235 11.322 1.00 95.50 239 VAL A N 1
ATOM 1867 C CA . VAL A 1 239 ? 5.145 -8.231 11.567 1.00 95.50 239 VAL A CA 1
ATOM 1868 C C . VAL A 1 239 ? 5.485 -9.104 12.757 1.00 95.50 239 VAL A C 1
ATOM 1870 O O . VAL A 1 239 ? 4.644 -9.270 13.637 1.00 95.50 239 VAL A O 1
ATOM 1873 N N . GLN A 1 240 ? 6.723 -9.588 12.853 1.00 96.31 240 GLN A N 1
ATOM 1874 C CA . GLN A 1 240 ? 7.146 -10.409 13.982 1.00 96.31 240 GLN A CA 1
ATOM 1875 C C . GLN A 1 240 ? 6.955 -9.669 15.314 1.00 96.31 240 GLN A C 1
ATOM 1877 O O . GLN A 1 240 ? 6.368 -10.209 16.251 1.00 96.31 240 GLN A O 1
ATOM 1882 N N . ARG A 1 241 ? 7.331 -8.385 15.380 1.00 95.75 241 ARG A N 1
ATOM 1883 C CA . ARG A 1 241 ? 7.074 -7.538 16.559 1.00 95.75 241 ARG A CA 1
ATOM 1884 C C . ARG A 1 241 ? 5.581 -7.348 16.837 1.00 95.75 241 ARG A C 1
ATOM 1886 O O . ARG A 1 241 ? 5.194 -7.250 18.000 1.00 95.75 241 ARG A O 1
ATOM 1893 N N . ALA A 1 242 ? 4.740 -7.249 15.807 1.00 94.31 242 ALA A N 1
ATOM 1894 C CA . ALA A 1 242 ? 3.290 -7.165 15.978 1.00 94.31 242 ALA A CA 1
ATOM 1895 C C . ALA A 1 242 ? 2.725 -8.467 16.577 1.00 94.31 242 ALA A C 1
ATOM 1897 O O . ALA A 1 242 ? 1.972 -8.402 17.550 1.00 94.31 242 ALA A O 1
ATOM 1898 N N . LYS A 1 243 ? 3.172 -9.632 16.088 1.00 97.81 243 LYS A N 1
ATOM 1899 C CA . LYS A 1 243 ? 2.818 -10.954 16.633 1.00 97.81 243 LYS A CA 1
ATOM 1900 C C . LYS A 1 243 ? 3.270 -11.114 18.082 1.00 97.81 243 LYS A C 1
ATOM 1902 O O . LYS A 1 243 ? 2.469 -11.484 18.926 1.00 97.81 243 LYS A O 1
ATOM 1907 N N . GLU A 1 244 ? 4.494 -10.717 18.423 1.00 97.69 244 GLU A N 1
ATOM 1908 C CA . GLU A 1 244 ? 4.981 -10.753 19.812 1.00 97.69 244 GLU A CA 1
ATOM 1909 C C . GLU A 1 244 ? 4.143 -9.886 20.769 1.00 97.69 244 GLU A C 1
ATOM 1911 O O . GLU A 1 244 ? 3.937 -10.230 21.939 1.00 97.69 244 GLU A O 1
ATOM 1916 N N . VAL A 1 245 ? 3.673 -8.722 20.308 1.00 96.44 245 VAL A N 1
ATOM 1917 C CA . VAL A 1 245 ? 2.747 -7.877 21.078 1.00 96.44 245 VAL A CA 1
ATOM 1918 C C . VAL A 1 245 ? 1.390 -8.573 21.224 1.00 96.44 245 VAL A C 1
ATOM 1920 O O . VAL A 1 245 ? 0.844 -8.592 22.329 1.00 96.44 245 VAL A O 1
ATOM 1923 N N . GLN A 1 246 ? 0.881 -9.186 20.157 1.00 97.81 246 GLN A N 1
ATOM 1924 C CA . GLN A 1 246 ? -0.384 -9.917 20.158 1.00 97.81 246 GLN A CA 1
ATOM 1925 C C . GLN A 1 246 ? -0.340 -11.169 21.054 1.00 97.81 246 GLN A C 1
ATOM 1927 O O . GLN A 1 246 ? -1.253 -11.397 21.844 1.00 97.81 246 GLN A O 1
ATOM 1932 N N . ASP A 1 247 ? 0.765 -11.910 21.071 1.00 98.06 247 ASP A N 1
ATOM 1933 C CA . ASP A 1 247 ? 0.976 -13.047 21.974 1.00 98.06 247 ASP A CA 1
ATOM 1934 C C . ASP A 1 247 ? 1.009 -12.616 23.445 1.00 98.06 247 ASP A C 1
ATOM 1936 O O . ASP A 1 247 ? 0.530 -13.325 24.337 1.00 98.06 247 ASP A O 1
ATOM 1940 N N . ARG A 1 248 ? 1.598 -11.447 23.737 1.00 97.81 248 ARG A N 1
ATOM 1941 C CA . ARG A 1 248 ? 1.531 -10.842 25.079 1.00 97.81 248 ARG A CA 1
ATOM 1942 C C . ARG A 1 248 ? 0.110 -10.406 25.422 1.00 97.81 248 ARG A C 1
ATOM 1944 O O . ARG A 1 248 ? -0.285 -10.527 26.579 1.00 97.81 248 ARG A O 1
ATOM 1951 N N . SER A 1 249 ? -0.650 -9.946 24.432 1.00 95.19 249 SER A N 1
ATOM 1952 C CA . SER A 1 249 ? -2.061 -9.602 24.581 1.00 95.19 249 SER A CA 1
ATOM 1953 C C . SER A 1 249 ? -2.903 -10.822 24.972 1.00 95.19 249 SER A C 1
ATOM 1955 O O . SER A 1 249 ? -3.605 -10.788 25.982 1.00 95.19 249 SER A O 1
ATOM 1957 N N . TRP A 1 250 ? -2.746 -11.943 24.260 1.00 98.00 250 TRP A N 1
ATOM 1958 C CA . TRP A 1 250 ? -3.400 -13.214 24.590 1.00 98.00 250 TRP A CA 1
ATOM 1959 C C . TRP A 1 250 ? -3.031 -13.735 25.980 1.00 98.00 250 TRP A C 1
ATOM 1961 O O . TRP A 1 250 ? -3.895 -14.234 26.700 1.00 98.00 250 TRP A O 1
ATOM 1971 N N . ARG A 1 251 ? -1.761 -13.612 26.386 1.00 98.12 251 ARG A N 1
ATOM 1972 C CA . ARG A 1 251 ? -1.330 -13.966 27.749 1.00 98.12 251 ARG A CA 1
ATOM 1973 C C . ARG A 1 251 ? -2.018 -13.100 28.803 1.00 98.12 251 ARG A C 1
ATOM 1975 O O . ARG A 1 251 ? -2.633 -13.643 29.712 1.00 98.12 251 ARG A O 1
ATOM 1982 N N . ALA A 1 252 ? -2.005 -11.776 28.634 1.00 95.06 252 ALA A N 1
ATOM 1983 C CA . ALA A 1 252 ? -2.698 -10.862 29.543 1.00 95.06 252 ALA A CA 1
ATOM 1984 C C . ALA A 1 252 ? -4.206 -11.163 29.636 1.00 95.06 252 ALA A C 1
ATOM 1986 O O . ALA A 1 252 ? -4.787 -11.076 30.715 1.00 95.06 252 ALA A O 1
ATOM 1987 N N . TYR A 1 253 ? -4.831 -11.562 28.526 1.00 96.12 253 TYR A N 1
ATOM 1988 C CA . TYR A 1 253 ? -6.230 -11.975 28.499 1.00 96.12 253 TYR A CA 1
ATOM 1989 C C . TYR A 1 253 ? -6.489 -13.227 29.349 1.00 96.12 253 TYR A C 1
ATOM 1991 O O . TYR A 1 253 ? -7.372 -13.210 30.207 1.00 96.12 253 TYR A O 1
ATOM 1999 N N . ARG A 1 254 ? -5.685 -14.285 29.168 1.00 97.00 254 ARG A N 1
ATOM 2000 C CA . ARG A 1 254 ? -5.788 -15.538 29.944 1.00 97.00 254 ARG A CA 1
ATOM 2001 C C . ARG A 1 254 ? -5.513 -15.333 31.435 1.00 97.00 254 ARG A C 1
ATOM 2003 O O . ARG A 1 254 ? -6.142 -15.990 32.255 1.00 97.00 254 ARG A O 1
ATOM 2010 N N . ASP A 1 255 ? -4.643 -14.385 31.777 1.00 97.06 255 ASP A N 1
ATOM 2011 C CA . ASP A 1 255 ? -4.333 -13.999 33.161 1.00 97.06 255 ASP A CA 1
ATOM 2012 C C . ASP A 1 255 ? -5.443 -13.155 33.825 1.00 97.06 255 ASP A C 1
ATOM 2014 O O . ASP A 1 255 ? -5.255 -12.645 34.932 1.00 97.06 255 ASP A O 1
ATOM 2018 N N . GLY A 1 256 ? -6.579 -12.935 33.152 1.00 94.44 256 GLY A N 1
ATOM 2019 C CA . GLY A 1 256 ? -7.683 -12.133 33.680 1.00 94.44 256 GLY A CA 1
ATOM 2020 C C . GLY A 1 256 ? -7.410 -10.625 33.684 1.00 94.44 256 GLY A C 1
ATOM 2021 O O . GLY A 1 256 ? -7.987 -9.901 34.493 1.00 94.44 256 GLY A O 1
ATOM 2022 N N . LYS A 1 257 ? -6.541 -10.126 32.789 1.00 94.44 257 LYS A N 1
ATOM 2023 C CA . LYS A 1 257 ? -6.182 -8.697 32.654 1.00 94.44 257 LYS A CA 1
ATOM 2024 C C . LYS A 1 257 ? -6.714 -8.095 31.337 1.00 94.44 257 LYS A C 1
ATOM 2026 O O . LYS A 1 257 ? -5.918 -7.665 30.492 1.00 94.44 257 LYS A O 1
ATOM 2031 N N . PRO A 1 258 ? -8.045 -8.004 31.138 1.00 90.06 258 PRO A N 1
ATOM 2032 C CA . PRO A 1 258 ? -8.647 -7.614 29.858 1.00 90.06 258 PRO A CA 1
ATOM 2033 C C . PRO A 1 258 ? -8.248 -6.205 29.392 1.00 90.06 258 PRO A C 1
ATOM 2035 O O . PRO A 1 258 ? -7.900 -6.034 28.227 1.00 90.06 258 PRO A O 1
ATOM 2038 N N . LYS A 1 259 ? -8.157 -5.211 30.289 1.00 84.88 259 LYS A N 1
ATOM 2039 C CA . LYS A 1 259 ? -7.677 -3.854 29.941 1.00 84.88 259 LYS A CA 1
ATOM 2040 C C . LYS A 1 259 ? -6.271 -3.845 29.343 1.00 84.88 259 LYS A C 1
ATOM 2042 O O . LYS A 1 259 ? -5.988 -3.085 28.418 1.00 84.88 259 LYS A O 1
ATOM 2047 N N . GLN A 1 260 ? -5.369 -4.661 29.892 1.00 90.50 260 GLN A N 1
ATOM 2048 C CA . GLN A 1 260 ? -3.995 -4.754 29.400 1.00 90.50 260 GLN A CA 1
ATOM 2049 C C . GLN A 1 260 ? -3.956 -5.444 28.035 1.00 90.50 260 GLN A C 1
ATOM 2051 O O . GLN A 1 260 ? -3.270 -4.958 27.138 1.00 90.50 260 GLN A O 1
ATOM 2056 N N . ALA A 1 261 ? -4.721 -6.525 27.868 1.00 92.38 261 ALA A N 1
ATOM 2057 C CA . ALA A 1 261 ? -4.885 -7.196 26.584 1.00 92.38 261 ALA A CA 1
ATOM 2058 C C . ALA A 1 261 ? -5.461 -6.243 25.519 1.00 92.38 261 ALA A C 1
ATOM 2060 O O . ALA A 1 261 ? -4.848 -6.049 24.479 1.00 92.38 261 ALA A O 1
ATOM 2061 N N . SER A 1 262 ? -6.544 -5.519 25.809 1.00 86.06 262 SER A N 1
ATOM 2062 C CA . SER A 1 262 ? -7.112 -4.519 24.887 1.00 86.06 262 SER A CA 1
ATOM 2063 C C . SER A 1 262 ? -6.068 -3.499 24.397 1.00 86.06 262 SER A C 1
ATOM 2065 O O . SER A 1 262 ? -5.930 -3.250 23.199 1.00 86.06 262 SER A O 1
ATOM 2067 N N . ARG A 1 263 ? -5.247 -2.952 25.306 1.00 84.50 263 ARG A N 1
ATOM 2068 C CA . ARG A 1 263 ? -4.166 -2.025 24.926 1.00 84.50 263 ARG A CA 1
ATOM 2069 C C . ARG A 1 263 ? -3.118 -2.685 24.029 1.00 84.50 263 ARG A C 1
ATOM 2071 O O . ARG A 1 263 ? -2.706 -2.087 23.041 1.00 84.50 263 ARG A O 1
ATOM 2078 N N . LEU A 1 264 ? -2.676 -3.895 24.372 1.00 91.06 264 LEU A N 1
ATOM 2079 C CA . LEU A 1 264 ? -1.659 -4.613 23.602 1.00 91.06 264 LEU A CA 1
ATOM 2080 C C . LEU A 1 264 ? -2.175 -5.012 22.213 1.00 91.06 264 LEU A C 1
ATOM 2082 O O . LEU A 1 264 ? -1.464 -4.792 21.236 1.00 91.06 264 LEU A O 1
ATOM 2086 N N . THR A 1 265 ? -3.404 -5.522 22.091 1.00 92.75 265 THR A N 1
ATOM 2087 C CA . THR A 1 265 ? -3.955 -5.903 20.779 1.00 92.75 265 THR A CA 1
ATOM 2088 C C . THR A 1 265 ? -4.129 -4.700 19.855 1.00 92.75 265 THR A C 1
ATOM 2090 O O . THR A 1 265 ? -3.807 -4.798 18.676 1.00 92.75 265 THR A O 1
ATOM 2093 N N . ASN A 1 266 ? -4.500 -3.527 20.381 1.00 80.56 266 ASN A N 1
ATOM 2094 C CA . ASN A 1 266 ? -4.542 -2.300 19.582 1.00 80.56 266 ASN A CA 1
ATOM 2095 C C . ASN A 1 266 ? -3.152 -1.901 19.059 1.00 80.56 266 ASN A C 1
ATOM 2097 O O . ASN A 1 266 ? -3.017 -1.587 17.880 1.00 80.56 266 ASN A O 1
ATOM 2101 N N . ILE A 1 267 ? -2.099 -2.005 19.882 1.00 83.44 267 ILE A N 1
ATOM 2102 C CA . ILE A 1 267 ? -0.714 -1.757 19.437 1.00 83.44 267 ILE A CA 1
ATOM 2103 C C . ILE A 1 267 ? -0.292 -2.765 18.355 1.00 83.44 267 ILE A C 1
ATOM 2105 O O . ILE A 1 267 ? 0.380 -2.394 17.391 1.00 83.44 267 ILE A O 1
ATOM 2109 N N . ALA A 1 268 ? -0.657 -4.043 18.503 1.00 89.94 268 ALA A N 1
ATOM 2110 C CA . ALA A 1 268 ? -0.378 -5.061 17.490 1.00 89.94 268 ALA A CA 1
ATOM 2111 C C . ALA A 1 268 ? -1.102 -4.750 16.171 1.00 89.94 268 ALA A C 1
ATOM 2113 O O . ALA A 1 268 ? -0.482 -4.782 15.109 1.00 89.94 268 ALA A O 1
ATOM 2114 N N . ARG A 1 269 ? -2.381 -4.371 16.250 1.00 87.56 269 ARG A N 1
ATOM 2115 C CA . ARG A 1 269 ? -3.222 -3.996 15.110 1.00 87.56 269 ARG A CA 1
ATOM 2116 C C . ARG A 1 269 ? -2.679 -2.780 14.367 1.00 87.56 269 ARG A C 1
ATOM 2118 O O . ARG A 1 269 ? -2.549 -2.828 13.151 1.00 87.56 269 ARG A O 1
ATOM 2125 N N . GLU A 1 270 ? -2.299 -1.719 15.077 1.00 77.44 270 GLU A N 1
ATOM 2126 C CA . GLU A 1 270 ? -1.670 -0.533 14.478 1.00 77.44 270 GLU A CA 1
ATOM 2127 C C . GLU A 1 270 ? -0.383 -0.889 13.724 1.00 77.44 270 GLU A C 1
ATOM 2129 O O . GLU A 1 270 ? -0.163 -0.414 12.610 1.00 77.44 270 GLU A O 1
ATOM 2134 N N . ARG A 1 271 ? 0.455 -1.764 14.295 1.00 87.75 271 ARG A N 1
ATOM 2135 C CA . ARG A 1 271 ? 1.681 -2.240 13.635 1.00 87.75 271 ARG A CA 1
ATOM 2136 C C . ARG A 1 271 ? 1.376 -3.076 12.397 1.00 87.75 271 ARG A C 1
ATOM 2138 O O . ARG A 1 271 ? 2.027 -2.876 11.378 1.00 87.75 271 ARG A O 1
ATOM 2145 N N . ALA A 1 272 ? 0.396 -3.973 12.469 1.00 87.00 272 ALA A N 1
ATOM 2146 C CA . ALA A 1 272 ? -0.029 -4.781 11.330 1.00 87.00 272 ALA A CA 1
ATOM 2147 C C . ALA A 1 272 ? -0.560 -3.900 10.186 1.00 87.00 272 ALA A C 1
ATOM 2149 O O . ALA A 1 272 ? -0.127 -4.044 9.044 1.00 87.00 272 ALA A O 1
ATOM 2150 N N . LEU A 1 273 ? -1.407 -2.915 10.503 1.00 81.00 273 LEU A N 1
ATOM 2151 C CA . LEU A 1 273 ? -1.899 -1.933 9.532 1.00 81.00 273 LEU A CA 1
ATOM 2152 C C . LEU A 1 273 ? -0.766 -1.095 8.927 1.00 81.00 273 LEU A C 1
ATOM 2154 O O . LEU A 1 273 ? -0.784 -0.824 7.730 1.00 81.00 273 LEU A O 1
ATOM 2158 N N . ALA A 1 274 ? 0.238 -0.706 9.719 1.00 75.75 274 ALA A N 1
ATOM 2159 C CA . ALA A 1 274 ? 1.409 -0.002 9.201 1.00 75.75 274 ALA A CA 1
ATOM 2160 C C . ALA A 1 274 ? 2.197 -0.863 8.203 1.00 75.75 274 ALA A C 1
ATOM 2162 O O . ALA A 1 274 ? 2.631 -0.350 7.174 1.00 75.75 274 ALA A O 1
ATOM 2163 N N . VAL A 1 275 ? 2.347 -2.166 8.466 1.00 85.81 275 VAL A N 1
ATOM 2164 C CA . VAL A 1 275 ? 2.981 -3.081 7.507 1.00 85.81 275 VAL A CA 1
ATOM 2165 C C . VAL A 1 275 ? 2.159 -3.185 6.230 1.00 85.81 275 VAL A C 1
ATOM 2167 O O . VAL A 1 275 ? 2.735 -3.040 5.160 1.00 85.81 275 VAL A O 1
ATOM 2170 N N . LEU A 1 276 ? 0.838 -3.370 6.311 1.00 80.50 276 LEU A N 1
ATOM 2171 C CA . LEU A 1 276 ? -0.016 -3.389 5.115 1.00 80.50 276 LEU A CA 1
ATOM 2172 C C . LEU A 1 276 ? 0.117 -2.104 4.302 1.00 80.50 276 LEU A C 1
ATOM 2174 O O . LEU A 1 276 ? 0.233 -2.158 3.083 1.00 80.50 276 LEU A O 1
ATOM 2178 N N . LEU A 1 277 ? 0.183 -0.953 4.971 1.00 72.81 277 LEU A N 1
ATOM 2179 C CA . LEU A 1 277 ? 0.402 0.323 4.303 1.00 72.81 277 LEU A CA 1
ATOM 2180 C C . LEU A 1 277 ? 1.762 0.377 3.593 1.00 72.81 277 LEU A C 1
ATOM 2182 O O . LEU A 1 277 ? 1.853 0.935 2.505 1.00 72.81 277 LEU A O 1
ATOM 2186 N N . HIS A 1 278 ? 2.813 -0.186 4.195 1.00 78.06 278 HIS A N 1
ATOM 2187 C CA . HIS A 1 278 ? 4.132 -0.285 3.570 1.00 78.06 278 HIS A CA 1
ATOM 2188 C C . HIS A 1 278 ? 4.154 -1.268 2.398 1.00 78.06 278 HIS A C 1
ATOM 2190 O O . HIS A 1 278 ? 4.751 -0.950 1.376 1.00 78.06 278 HIS A O 1
ATOM 2196 N N . LEU A 1 279 ? 3.475 -2.410 2.519 1.00 75.75 279 LEU A N 1
ATOM 2197 C CA . LEU A 1 279 ? 3.335 -3.398 1.446 1.00 75.75 279 LEU A CA 1
ATOM 2198 C C . LEU A 1 279 ? 2.588 -2.819 0.244 1.00 75.75 279 LEU A C 1
ATOM 2200 O O . LEU A 1 279 ? 2.972 -3.038 -0.898 1.00 75.75 279 LEU A O 1
ATOM 2204 N N . GLN A 1 280 ? 1.553 -2.022 0.503 1.00 67.25 280 GLN A N 1
ATOM 2205 C CA . GLN A 1 280 ? 0.821 -1.287 -0.531 1.00 67.25 280 GLN A CA 1
ATOM 2206 C C . GLN A 1 280 ? 1.607 -0.090 -1.084 1.00 67.25 280 GLN A C 1
ATOM 2208 O O . GLN A 1 280 ? 1.258 0.445 -2.131 1.00 67.25 280 GLN A O 1
ATOM 2213 N N . ALA A 1 281 ? 2.657 0.343 -0.387 1.00 63.75 281 ALA A N 1
ATOM 2214 C CA . ALA A 1 281 ? 3.532 1.439 -0.773 1.00 63.75 281 ALA A CA 1
ATOM 2215 C C . ALA A 1 281 ? 4.902 0.934 -1.238 1.00 63.75 281 ALA A C 1
ATOM 2217 O O . ALA A 1 281 ? 5.914 1.577 -0.936 1.00 63.75 281 ALA A O 1
ATOM 2218 N N . ALA A 1 282 ? 4.945 -0.205 -1.941 1.00 59.06 282 ALA A N 1
ATOM 2219 C CA . ALA A 1 282 ? 6.153 -0.618 -2.639 1.00 59.06 282 ALA A CA 1
ATOM 2220 C C . ALA A 1 282 ? 6.675 0.589 -3.442 1.00 59.06 282 ALA A C 1
ATOM 2222 O O . ALA A 1 282 ? 5.892 1.204 -4.174 1.00 59.06 282 ALA A O 1
ATOM 2223 N N . PRO A 1 283 ? 7.941 1.001 -3.238 1.00 61.09 283 PRO A N 1
ATOM 2224 C CA . PRO A 1 283 ? 8.500 2.127 -3.964 1.00 61.09 283 PRO A CA 1
ATOM 2225 C C . PRO A 1 283 ? 8.399 1.795 -5.441 1.00 61.09 283 PRO A C 1
ATOM 2227 O O . PRO A 1 283 ? 8.879 0.752 -5.891 1.00 61.09 283 PRO A O 1
ATOM 2230 N N . ASP A 1 284 ? 7.740 2.671 -6.178 1.00 73.56 284 ASP A N 1
ATOM 2231 C CA . ASP A 1 284 ? 7.687 2.537 -7.609 1.00 73.56 284 ASP A CA 1
ATOM 2232 C C . ASP A 1 284 ? 9.138 2.453 -8.155 1.00 73.56 284 ASP A C 1
ATOM 2234 O O . ASP A 1 284 ? 9.965 3.312 -7.831 1.00 73.56 284 ASP A O 1
ATOM 2238 N N . PRO A 1 285 ? 9.480 1.438 -8.978 1.00 78.06 285 PRO A N 1
ATOM 2239 C CA . PRO A 1 285 ? 10.725 1.399 -9.732 1.00 78.06 285 PRO A CA 1
ATOM 2240 C C . PRO A 1 285 ? 11.147 2.742 -10.355 1.00 78.06 285 PRO A C 1
ATOM 2242 O O . PRO A 1 285 ? 12.335 3.062 -10.355 1.00 78.06 285 PRO A O 1
ATOM 2245 N N . GLN A 1 286 ? 10.218 3.537 -10.899 1.00 71.88 286 GLN A N 1
ATOM 2246 C CA . GLN A 1 286 ? 10.583 4.828 -11.492 1.00 71.88 286 GLN A CA 1
ATOM 2247 C C . GLN A 1 286 ? 10.892 5.886 -10.428 1.00 71.88 286 GLN A C 1
ATOM 2249 O O . GLN A 1 286 ? 11.909 6.565 -10.567 1.00 71.88 286 GLN A O 1
ATOM 2254 N N . ASP A 1 287 ? 10.107 5.979 -9.353 1.00 71.25 287 ASP A N 1
ATOM 2255 C CA . ASP A 1 287 ? 10.430 6.826 -8.194 1.00 71.25 287 ASP A CA 1
ATOM 2256 C C . ASP A 1 287 ? 11.793 6.467 -7.582 1.00 71.25 287 ASP A C 1
ATOM 2258 O O . ASP A 1 287 ? 12.590 7.349 -7.241 1.00 71.25 287 ASP A O 1
ATOM 2262 N N . LEU A 1 288 ? 12.114 5.173 -7.489 1.00 87.06 288 LEU A N 1
ATOM 2263 C CA . LEU A 1 288 ? 13.420 4.725 -7.016 1.00 87.06 288 LEU A CA 1
ATOM 2264 C C . LEU A 1 288 ? 14.530 5.115 -8.000 1.00 87.06 288 LEU A C 1
ATOM 2266 O O . LEU A 1 288 ? 15.556 5.637 -7.574 1.00 87.06 288 LEU A O 1
ATOM 2270 N N . GLN A 1 289 ? 14.323 4.941 -9.307 1.00 91.12 289 GLN A N 1
ATOM 2271 C CA . GLN A 1 289 ? 15.290 5.376 -10.319 1.00 91.12 289 GLN A CA 1
ATOM 2272 C C . GLN A 1 289 ? 15.526 6.893 -10.281 1.00 91.12 289 GLN A C 1
ATOM 2274 O O . GLN A 1 289 ? 16.670 7.338 -10.369 1.00 91.12 289 GLN A O 1
ATOM 2279 N N . ALA A 1 290 ? 14.468 7.693 -10.131 1.00 73.88 290 ALA A N 1
ATOM 2280 C CA . ALA A 1 290 ? 14.575 9.140 -9.975 1.00 73.88 290 ALA A CA 1
ATOM 2281 C C . ALA A 1 290 ? 15.380 9.502 -8.716 1.00 73.88 290 ALA A C 1
ATOM 2283 O O . ALA A 1 290 ? 16.254 10.368 -8.765 1.00 73.88 290 ALA A O 1
ATOM 2284 N N . SER A 1 291 ? 15.144 8.786 -7.614 1.00 80.94 291 SER A N 1
ATOM 2285 C CA . SER A 1 291 ? 15.883 8.955 -6.357 1.00 80.94 291 SER A CA 1
ATOM 2286 C C . SER A 1 291 ? 17.370 8.605 -6.501 1.00 80.94 291 SER A C 1
ATOM 2288 O O . SER A 1 291 ? 18.220 9.334 -5.994 1.00 80.94 291 SER A O 1
ATOM 2290 N N . LEU A 1 292 ? 17.709 7.535 -7.234 1.00 93.38 292 LEU A N 1
ATOM 2291 C CA . LEU A 1 292 ? 19.100 7.164 -7.532 1.00 93.38 292 LEU A CA 1
ATOM 2292 C C . LEU A 1 292 ? 19.811 8.237 -8.363 1.00 93.38 292 LEU A C 1
ATOM 2294 O O . LEU A 1 292 ? 20.944 8.600 -8.052 1.00 93.38 292 LEU A O 1
ATOM 2298 N N . ASN A 1 293 ? 19.130 8.801 -9.365 1.00 89.94 293 ASN A N 1
ATOM 2299 C CA . ASN A 1 293 ? 19.682 9.891 -10.169 1.00 89.94 293 ASN A CA 1
ATOM 2300 C C . ASN A 1 293 ? 19.984 11.127 -9.299 1.00 89.94 293 ASN A C 1
ATOM 2302 O O . ASN A 1 293 ? 21.057 11.715 -9.421 1.00 89.94 293 ASN A O 1
ATOM 2306 N N . LEU A 1 294 ? 19.075 11.489 -8.384 1.00 81.31 294 LEU A N 1
ATOM 2307 C CA . LEU A 1 294 ? 19.287 12.587 -7.432 1.00 81.31 294 LEU A CA 1
ATOM 2308 C C . LEU A 1 294 ? 20.470 12.320 -6.492 1.00 81.31 294 LEU A C 1
ATOM 2310 O O . LEU A 1 294 ? 21.280 13.218 -6.266 1.00 81.31 294 LEU A O 1
ATOM 2314 N N . LEU A 1 295 ? 20.603 11.094 -5.974 1.00 91.25 295 LEU A N 1
ATOM 2315 C CA . LEU A 1 295 ? 21.739 10.704 -5.133 1.00 91.25 295 LEU A CA 1
ATOM 2316 C C . LEU A 1 295 ? 23.069 10.750 -5.891 1.00 91.25 295 LEU A C 1
ATOM 2318 O O . LEU A 1 295 ? 24.069 11.172 -5.314 1.00 91.25 295 LEU A O 1
ATOM 2322 N N . SER A 1 296 ? 23.085 10.381 -7.174 1.00 97.00 296 SER A N 1
ATOM 2323 C CA . SER A 1 296 ? 24.276 10.515 -8.020 1.00 97.00 296 SER A CA 1
ATOM 2324 C C . SER A 1 296 ? 24.693 11.978 -8.169 1.00 97.00 296 SER A C 1
ATOM 2326 O O . SER A 1 296 ? 25.857 12.307 -7.953 1.00 97.00 296 SER A O 1
ATOM 2328 N N . SER A 1 297 ? 23.747 12.878 -8.456 1.00 85.38 297 SER A N 1
ATOM 2329 C CA . SER A 1 297 ? 24.034 14.318 -8.526 1.00 85.38 297 SER A CA 1
ATOM 2330 C C . SER A 1 297 ? 24.487 14.893 -7.178 1.00 85.38 297 SER A C 1
ATOM 2332 O O . SER A 1 297 ? 25.398 15.719 -7.131 1.00 85.38 297 SER A O 1
ATOM 2334 N N . LEU A 1 298 ? 23.893 14.440 -6.068 1.00 87.69 298 LEU A N 1
ATOM 2335 C CA . LEU A 1 298 ? 24.304 14.835 -4.720 1.00 87.69 298 LEU A CA 1
ATOM 2336 C C . LEU A 1 298 ? 25.733 14.364 -4.409 1.00 87.69 298 LEU A C 1
ATOM 2338 O O . LEU A 1 298 ? 26.526 15.147 -3.890 1.00 87.69 298 LEU A O 1
ATOM 2342 N N . TYR A 1 299 ? 26.078 13.119 -4.752 1.00 96.44 299 TYR A N 1
ATOM 2343 C CA . TYR A 1 299 ? 27.432 12.587 -4.597 1.00 96.44 299 TYR A CA 1
ATOM 2344 C C . TYR A 1 299 ? 28.458 13.446 -5.340 1.00 96.44 299 TYR A C 1
ATOM 2346 O O . TYR A 1 299 ? 29.445 13.856 -4.735 1.00 96.44 299 TYR A O 1
ATOM 2354 N N . GLU A 1 300 ? 28.210 13.761 -6.614 1.00 96.19 300 GLU A N 1
ATOM 2355 C CA . GLU A 1 300 ? 29.105 14.602 -7.420 1.00 96.19 300 GLU A CA 1
ATOM 2356 C C . GLU A 1 300 ? 29.279 15.998 -6.805 1.00 96.19 300 GLU A C 1
ATOM 2358 O O . GLU A 1 300 ? 30.401 16.501 -6.697 1.00 96.19 300 GLU A O 1
ATOM 2363 N N . SER A 1 301 ? 28.187 16.600 -6.323 1.00 89.19 301 SER A N 1
ATOM 2364 C CA . SER A 1 301 ? 28.222 17.903 -5.654 1.00 89.19 301 SER A CA 1
ATOM 2365 C C . SER A 1 301 ? 29.058 17.876 -4.371 1.00 89.19 301 SER A C 1
ATOM 2367 O O . SER A 1 301 ? 29.898 18.754 -4.167 1.00 89.19 301 SER A O 1
ATOM 2369 N N . ILE A 1 302 ? 28.846 16.887 -3.496 1.00 91.69 302 ILE A N 1
ATOM 2370 C CA . ILE A 1 302 ? 29.586 16.772 -2.228 1.00 91.69 302 ILE A CA 1
ATOM 2371 C C . ILE A 1 302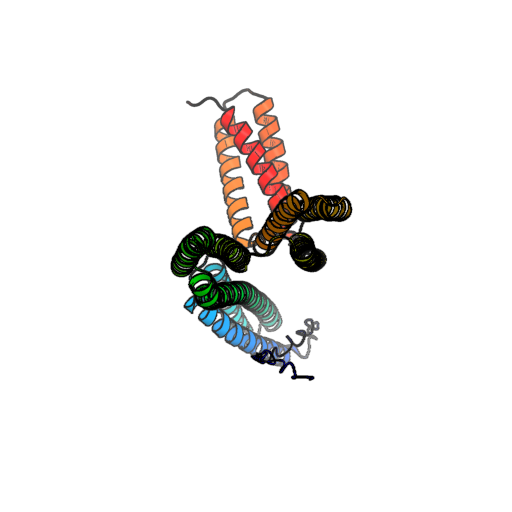 ? 31.050 16.424 -2.506 1.00 91.69 302 ILE A C 1
ATOM 2373 O O . ILE A 1 302 ? 31.939 16.986 -1.873 1.00 91.69 302 ILE A O 1
ATOM 2377 N N . GLN A 1 303 ? 31.322 15.552 -3.480 1.00 97.19 303 GLN A N 1
ATOM 2378 C CA . GLN A 1 303 ? 32.680 15.211 -3.893 1.00 97.19 303 GLN A CA 1
ATOM 2379 C C . GLN A 1 303 ? 33.444 16.448 -4.377 1.00 97.19 303 GLN A C 1
ATOM 2381 O O . GLN A 1 303 ? 34.597 16.639 -3.994 1.00 97.19 303 GLN A O 1
ATOM 2386 N N . SER A 1 304 ? 32.802 17.305 -5.177 1.00 95.06 304 SER A N 1
ATOM 2387 C CA . SER A 1 304 ? 33.402 18.562 -5.625 1.00 95.06 304 SER A CA 1
ATOM 2388 C C . SER A 1 304 ? 33.687 19.511 -4.458 1.00 95.06 304 SER A C 1
ATOM 2390 O O . SER A 1 304 ? 34.748 20.128 -4.434 1.00 95.06 304 SER A O 1
ATOM 2392 N N . ALA A 1 305 ? 32.773 19.631 -3.491 1.00 92.25 305 ALA A N 1
ATOM 2393 C CA . ALA A 1 305 ? 32.961 20.485 -2.315 1.00 92.25 305 ALA A CA 1
ATOM 2394 C C . ALA A 1 305 ? 34.050 19.953 -1.364 1.00 92.25 305 ALA A C 1
ATOM 2396 O O . ALA A 1 305 ? 34.810 20.723 -0.784 1.00 92.25 305 ALA A O 1
ATOM 2397 N N . ALA A 1 306 ? 34.167 18.630 -1.241 1.00 95.31 306 ALA A N 1
ATOM 2398 C CA . ALA A 1 306 ? 35.176 17.976 -0.417 1.00 95.31 306 ALA A CA 1
ATOM 2399 C C . ALA A 1 306 ? 36.586 18.015 -1.032 1.00 95.31 306 ALA A C 1
ATOM 2401 O O . ALA A 1 306 ? 37.555 17.750 -0.327 1.00 95.31 306 ALA A O 1
ATOM 2402 N N . ALA A 1 307 ? 36.732 18.344 -2.322 1.00 95.88 307 ALA A N 1
ATOM 2403 C CA . ALA A 1 307 ? 38.017 18.295 -3.023 1.00 95.88 307 ALA A CA 1
ATOM 2404 C C . ALA A 1 307 ? 39.093 19.218 -2.418 1.00 95.88 307 ALA A C 1
ATOM 2406 O O . ALA A 1 307 ? 40.283 18.938 -2.548 1.00 95.88 307 ALA A O 1
ATOM 2407 N N . SER A 1 308 ? 38.689 20.301 -1.748 1.00 93.81 308 SER A N 1
ATOM 2408 C CA . SER A 1 308 ? 39.587 21.236 -1.058 1.00 93.81 308 SER A CA 1
ATOM 2409 C C . SER A 1 308 ? 39.759 20.952 0.438 1.00 93.81 308 SER A C 1
ATOM 2411 O O . SER A 1 308 ? 40.481 21.686 1.109 1.00 93.81 308 SER A O 1
ATOM 2413 N N . VAL A 1 309 ? 39.087 19.933 0.979 1.00 95.38 309 VAL A N 1
ATOM 2414 C CA . VAL A 1 309 ? 39.100 19.602 2.408 1.00 95.38 309 VAL A CA 1
ATOM 2415 C C . VAL A 1 309 ? 40.011 18.397 2.635 1.00 95.38 309 VAL A C 1
ATOM 2417 O O . VAL A 1 309 ? 39.714 17.287 2.193 1.00 95.38 309 VAL A O 1
ATOM 2420 N N . ASP A 1 310 ? 41.124 18.595 3.344 1.00 96.56 310 ASP A N 1
ATOM 2421 C CA . ASP A 1 310 ? 42.062 17.516 3.678 1.00 96.56 310 ASP A CA 1
ATOM 2422 C C . ASP A 1 310 ? 41.591 16.703 4.900 1.00 96.56 310 ASP A C 1
ATOM 2424 O O . ASP A 1 310 ? 42.234 16.675 5.947 1.00 96.56 310 ASP A O 1
ATOM 2428 N N . ASP A 1 311 ? 40.421 16.068 4.778 1.00 97.31 311 ASP A N 1
ATOM 2429 C CA . ASP A 1 311 ? 39.829 15.220 5.820 1.00 97.31 311 ASP A CA 1
ATOM 2430 C C . ASP A 1 311 ? 39.598 13.795 5.294 1.00 97.31 311 ASP A C 1
ATOM 2432 O O . ASP A 1 311 ? 38.725 13.530 4.461 1.00 97.31 311 ASP A O 1
ATOM 2436 N N . GLU A 1 312 ? 40.391 12.849 5.799 1.00 97.00 312 GLU A N 1
ATOM 2437 C CA . GLU A 1 312 ? 40.302 11.433 5.429 1.00 97.00 312 GLU A CA 1
ATOM 2438 C C . GLU A 1 312 ? 38.950 10.809 5.811 1.00 97.00 312 GLU A C 1
ATOM 2440 O O . GLU A 1 312 ? 38.452 9.933 5.105 1.00 97.00 312 GLU A O 1
ATOM 2445 N N . SER A 1 313 ? 38.300 11.272 6.883 1.00 97.19 313 SER A N 1
ATOM 2446 C CA . SER A 1 313 ? 36.999 10.741 7.298 1.00 97.19 313 SER A CA 1
ATOM 2447 C C . SER A 1 313 ? 35.899 11.070 6.285 1.00 97.19 313 SER A C 1
ATOM 2449 O O . SER A 1 313 ? 35.085 10.201 5.963 1.00 97.19 313 SER A O 1
ATOM 2451 N N . ILE A 1 314 ? 35.921 12.278 5.707 1.00 96.62 314 ILE A N 1
ATOM 2452 C CA . ILE A 1 314 ? 34.997 12.690 4.639 1.00 96.62 314 ILE A CA 1
ATOM 2453 C C . ILE A 1 314 ? 35.234 11.841 3.386 1.00 96.62 314 ILE A C 1
ATOM 2455 O O . ILE A 1 314 ? 34.278 11.341 2.787 1.00 96.62 314 ILE A O 1
ATOM 2459 N N . ARG A 1 315 ? 36.503 11.598 3.020 1.00 97.56 315 ARG A N 1
ATOM 2460 C CA . ARG A 1 315 ? 36.854 10.734 1.879 1.00 97.56 315 ARG A CA 1
ATOM 2461 C C . ARG A 1 315 ? 36.325 9.308 2.048 1.00 97.56 315 ARG A C 1
ATOM 2463 O O . ARG A 1 315 ? 35.752 8.760 1.107 1.00 97.56 315 ARG A O 1
ATOM 2470 N N . GLN A 1 316 ? 36.459 8.728 3.242 1.00 97.19 316 GLN A N 1
ATOM 2471 C CA . GLN A 1 316 ? 35.950 7.384 3.543 1.00 97.19 316 GLN A CA 1
ATOM 2472 C C . GLN A 1 316 ? 34.416 7.309 3.489 1.00 97.19 316 GLN A C 1
ATOM 2474 O O . GLN A 1 316 ? 33.869 6.353 2.932 1.00 97.19 316 GLN A O 1
ATOM 2479 N N . LEU A 1 317 ? 33.709 8.314 4.021 1.00 96.06 317 LEU A N 1
ATOM 2480 C CA . LEU A 1 317 ? 32.245 8.392 3.932 1.00 96.06 317 LEU A CA 1
ATOM 2481 C C . LEU A 1 317 ? 31.775 8.476 2.473 1.00 96.06 317 LEU A C 1
ATOM 2483 O O . LEU A 1 317 ? 30.879 7.730 2.078 1.00 96.06 317 LEU A O 1
ATOM 2487 N N . LEU A 1 318 ? 32.420 9.314 1.654 1.00 97.06 318 LEU A N 1
ATOM 2488 C CA . LEU A 1 318 ? 32.116 9.445 0.227 1.00 97.06 318 LEU A CA 1
ATOM 2489 C C . LEU A 1 318 ? 32.376 8.152 -0.552 1.00 97.06 318 LEU A C 1
ATOM 2491 O O . LEU A 1 318 ? 31.551 7.764 -1.381 1.00 97.06 318 LEU A O 1
ATOM 2495 N N . LEU A 1 319 ? 33.492 7.467 -0.288 1.00 97.50 319 LEU A N 1
ATOM 2496 C CA . LEU A 1 319 ? 33.814 6.196 -0.939 1.00 97.50 319 LEU A CA 1
ATOM 2497 C C . LEU A 1 319 ? 32.735 5.143 -0.653 1.00 97.50 319 LEU A C 1
ATOM 2499 O O . LEU A 1 319 ? 32.160 4.580 -1.584 1.00 97.50 319 LEU A O 1
ATOM 2503 N N . ARG A 1 320 ? 32.396 4.942 0.626 1.00 97.31 320 ARG A N 1
ATOM 2504 C CA . ARG A 1 320 ? 31.352 3.993 1.044 1.00 97.31 320 ARG A CA 1
ATOM 2505 C C . ARG A 1 320 ? 29.974 4.392 0.514 1.00 97.31 320 ARG A C 1
ATOM 2507 O O . ARG A 1 320 ? 29.222 3.537 0.051 1.00 97.31 320 ARG A O 1
ATOM 2514 N N . GLY A 1 321 ? 29.650 5.687 0.533 1.00 95.75 321 GLY A N 1
ATOM 2515 C CA . GLY A 1 321 ? 28.410 6.219 -0.032 1.00 95.75 321 GLY A CA 1
ATOM 2516 C C . GLY A 1 321 ? 28.268 5.881 -1.518 1.00 95.75 321 GLY A C 1
ATOM 2517 O O . GLY A 1 321 ? 27.206 5.419 -1.945 1.00 95.75 321 GLY A O 1
ATOM 2518 N N . ARG A 1 322 ? 29.350 6.018 -2.298 1.00 97.94 322 ARG A N 1
ATOM 2519 C CA . ARG A 1 322 ? 29.389 5.636 -3.718 1.00 97.94 322 ARG A CA 1
ATOM 2520 C C . ARG A 1 322 ? 29.255 4.131 -3.927 1.00 97.94 322 ARG A C 1
ATOM 2522 O O . ARG A 1 322 ? 28.553 3.709 -4.842 1.00 97.94 322 ARG A O 1
ATOM 2529 N N . GLU A 1 323 ? 29.909 3.315 -3.104 1.00 97.44 323 GLU A N 1
ATOM 2530 C CA . GLU A 1 323 ? 29.784 1.855 -3.184 1.00 97.44 323 GLU A CA 1
ATOM 2531 C C . GLU A 1 323 ? 28.330 1.400 -3.005 1.00 97.44 323 GLU A C 1
ATOM 2533 O O . GLU A 1 323 ? 27.837 0.589 -3.797 1.00 97.44 323 GLU A O 1
ATOM 2538 N N . HIS A 1 324 ? 27.629 1.962 -2.015 1.00 96.94 324 HIS A N 1
ATOM 2539 C CA . HIS A 1 324 ? 26.204 1.715 -1.793 1.00 96.94 324 HIS A CA 1
ATOM 2540 C C . HIS A 1 324 ? 25.345 2.200 -2.972 1.00 96.94 324 HIS A C 1
ATOM 2542 O O . HIS A 1 324 ? 24.488 1.451 -3.434 1.00 96.94 324 HIS A O 1
ATOM 2548 N N . LEU A 1 325 ? 25.618 3.383 -3.537 1.00 97.00 325 LEU A N 1
ATOM 2549 C CA . LEU A 1 325 ? 24.898 3.891 -4.714 1.00 97.00 325 LEU A CA 1
ATOM 2550 C C . LEU A 1 325 ? 25.037 2.953 -5.927 1.00 97.00 325 LEU A C 1
ATOM 2552 O O . LEU A 1 325 ? 24.038 2.524 -6.500 1.00 97.00 325 LEU A O 1
ATOM 2556 N N . LEU A 1 326 ? 26.263 2.541 -6.263 1.00 97.50 326 LEU A N 1
ATOM 2557 C CA . LEU A 1 326 ? 26.527 1.608 -7.369 1.00 97.50 326 LEU A CA 1
ATOM 2558 C C . LEU A 1 326 ? 25.904 0.227 -7.130 1.00 97.50 326 LEU A C 1
ATOM 2560 O O . LEU A 1 326 ? 25.566 -0.506 -8.063 1.00 97.50 326 LEU A O 1
ATOM 2564 N N . LYS A 1 327 ? 25.799 -0.200 -5.869 1.00 96.69 327 LYS A N 1
ATOM 2565 C CA . LYS A 1 327 ? 25.099 -1.436 -5.519 1.00 96.69 327 LYS A CA 1
ATOM 2566 C C . LYS A 1 327 ? 23.589 -1.271 -5.682 1.00 96.69 327 LYS A C 1
ATOM 2568 O O . LYS A 1 327 ? 22.965 -2.166 -6.245 1.00 96.69 327 LYS A O 1
ATOM 2573 N N . ALA A 1 328 ? 23.034 -0.129 -5.286 1.00 94.19 328 ALA A N 1
ATOM 2574 C CA . ALA A 1 328 ? 21.629 0.198 -5.475 1.00 94.19 328 ALA A CA 1
ATOM 2575 C C . ALA A 1 328 ? 21.232 0.171 -6.958 1.00 94.19 328 ALA A C 1
ATOM 2577 O O . ALA A 1 328 ? 20.267 -0.497 -7.318 1.00 94.19 328 ALA A O 1
ATOM 2578 N N . GLU A 1 329 ? 22.026 0.794 -7.832 1.00 95.88 329 GLU A N 1
ATOM 2579 C CA . GLU A 1 329 ? 21.820 0.779 -9.288 1.00 95.88 329 GLU A CA 1
ATOM 2580 C C . GLU A 1 329 ? 21.863 -0.637 -9.877 1.00 95.88 329 GLU A C 1
ATOM 2582 O O . GLU A 1 329 ? 21.035 -0.997 -10.715 1.00 95.88 329 GLU A O 1
ATOM 2587 N N . ARG A 1 330 ? 22.796 -1.480 -9.414 1.00 97.19 330 ARG A N 1
ATOM 2588 C CA . ARG A 1 330 ? 22.883 -2.883 -9.851 1.00 97.19 330 ARG A CA 1
ATOM 2589 C C . ARG A 1 330 ? 21.683 -3.709 -9.402 1.00 97.19 330 ARG A C 1
ATOM 2591 O O . ARG A 1 330 ? 21.151 -4.484 -10.194 1.00 97.19 330 ARG A O 1
ATOM 2598 N N . GLU A 1 331 ? 21.257 -3.567 -8.148 1.00 93.06 331 GLU A N 1
ATOM 2599 C CA . GLU A 1 331 ? 20.067 -4.252 -7.631 1.00 93.06 331 GLU A CA 1
ATOM 2600 C C . GLU A 1 331 ? 18.801 -3.758 -8.356 1.00 93.06 331 GLU A C 1
ATOM 2602 O O . GLU A 1 331 ? 17.935 -4.566 -8.694 1.00 93.06 331 GLU A O 1
ATOM 2607 N N . MET A 1 332 ? 18.739 -2.465 -8.693 1.00 93.44 332 MET A N 1
ATOM 2608 C CA . MET A 1 332 ? 17.654 -1.850 -9.460 1.00 93.44 332 MET A CA 1
ATOM 2609 C C . MET A 1 332 ? 17.583 -2.424 -10.879 1.00 93.44 332 MET A C 1
ATOM 2611 O O . MET A 1 332 ? 16.527 -2.881 -11.316 1.00 93.44 332 MET A O 1
ATOM 2615 N N . ALA A 1 333 ? 18.722 -2.491 -11.575 1.00 90.69 333 ALA A N 1
ATOM 2616 C CA . ALA A 1 333 ? 18.834 -3.105 -12.897 1.00 90.69 333 ALA A CA 1
ATOM 2617 C C . ALA A 1 333 ? 18.487 -4.605 -12.883 1.00 90.69 333 ALA A C 1
ATOM 2619 O O . ALA A 1 333 ? 17.968 -5.134 -13.864 1.00 90.69 333 ALA A O 1
ATOM 2620 N N . ALA A 1 334 ? 18.729 -5.286 -11.760 1.00 90.00 334 ALA A N 1
ATOM 2621 C CA . ALA A 1 334 ? 18.338 -6.676 -11.538 1.00 90.00 334 ALA A CA 1
ATOM 2622 C C . ALA A 1 334 ? 16.859 -6.851 -11.128 1.00 90.00 334 ALA A C 1
ATOM 2624 O O . ALA A 1 334 ? 16.448 -7.974 -10.835 1.00 90.00 334 ALA A O 1
ATOM 2625 N N . GLY A 1 335 ? 16.068 -5.772 -11.070 1.00 81.62 335 GLY A N 1
ATOM 2626 C CA . GLY A 1 335 ? 14.654 -5.793 -10.677 1.00 81.62 335 GLY A CA 1
ATOM 2627 C C . GLY A 1 335 ? 14.412 -6.006 -9.180 1.00 81.62 335 GLY A C 1
ATOM 2628 O O . GLY A 1 335 ? 13.284 -6.252 -8.763 1.00 81.62 335 GLY A O 1
ATOM 2629 N N . LYS A 1 336 ? 15.451 -5.918 -8.345 1.00 85.56 336 LYS A N 1
ATOM 2630 C CA . LYS A 1 336 ? 15.379 -6.139 -6.894 1.00 85.56 336 LYS A CA 1
ATOM 2631 C C . LYS A 1 336 ? 15.157 -4.810 -6.172 1.00 85.56 336 LYS A C 1
ATOM 2633 O O . LYS A 1 336 ? 16.024 -4.325 -5.447 1.00 85.56 336 LYS A O 1
ATOM 2638 N N . ILE A 1 337 ? 13.974 -4.238 -6.384 1.00 83.62 337 ILE A N 1
ATOM 2639 C CA . ILE A 1 337 ? 13.601 -2.870 -5.986 1.00 83.62 337 ILE A CA 1
ATOM 2640 C C . ILE A 1 337 ? 13.837 -2.594 -4.496 1.00 83.62 337 ILE A C 1
ATOM 2642 O O . ILE A 1 337 ? 14.428 -1.581 -4.143 1.00 83.62 337 ILE A O 1
ATOM 2646 N N . GLU A 1 338 ? 13.450 -3.504 -3.604 1.00 77.19 338 GLU A N 1
ATOM 2647 C CA . GLU A 1 338 ? 13.653 -3.291 -2.165 1.00 77.19 338 GLU A CA 1
ATOM 2648 C C . GLU A 1 338 ? 15.131 -3.253 -1.766 1.00 77.19 338 GLU A C 1
ATOM 2650 O O . GLU A 1 338 ? 15.540 -2.427 -0.949 1.00 77.19 338 GLU A O 1
ATOM 2655 N N . ARG A 1 3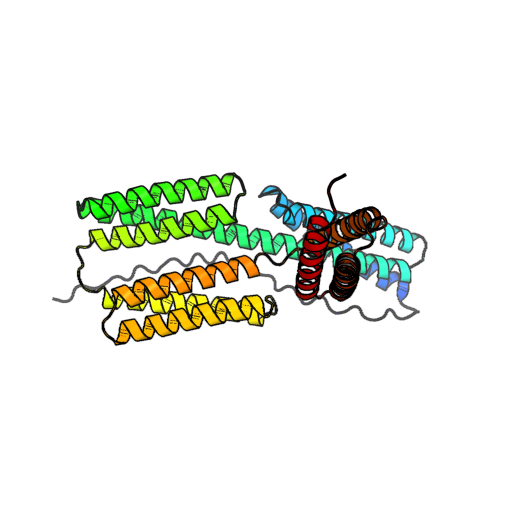39 ? 15.955 -4.131 -2.354 1.00 85.56 339 ARG A N 1
ATOM 2656 C CA . ARG A 1 339 ? 17.402 -4.129 -2.101 1.00 85.56 339 ARG A CA 1
ATOM 2657 C C . ARG A 1 339 ? 18.019 -2.844 -2.620 1.00 85.56 339 ARG A C 1
ATOM 2659 O O . ARG A 1 339 ? 18.800 -2.225 -1.909 1.00 85.56 339 ARG A O 1
ATOM 2666 N N . ALA A 1 340 ? 17.613 -2.419 -3.812 1.00 89.88 340 ALA A N 1
ATOM 2667 C CA . ALA A 1 340 ? 18.026 -1.147 -4.374 1.00 89.88 340 ALA A CA 1
ATOM 2668 C C . ALA A 1 340 ? 17.640 0.036 -3.472 1.00 89.88 340 ALA A C 1
ATOM 2670 O O . ALA A 1 340 ? 18.488 0.874 -3.188 1.00 89.88 340 ALA A O 1
ATOM 2671 N N . LEU A 1 341 ? 16.414 0.071 -2.940 1.00 85.19 341 LEU A N 1
ATOM 2672 C CA . LEU A 1 341 ? 15.980 1.114 -2.008 1.00 85.19 341 LEU A CA 1
ATOM 2673 C C . LEU A 1 341 ? 16.815 1.122 -0.718 1.00 85.19 341 LEU A C 1
ATOM 2675 O O . LEU A 1 341 ? 17.189 2.190 -0.234 1.00 85.19 341 LEU A O 1
ATOM 2679 N N . ASN A 1 342 ? 17.116 -0.047 -0.153 1.00 84.62 342 ASN A N 1
ATOM 2680 C CA . ASN A 1 342 ? 17.916 -0.139 1.070 1.00 84.62 342 ASN A CA 1
ATOM 2681 C C . ASN A 1 342 ? 19.349 0.366 0.857 1.00 84.62 342 ASN A C 1
ATOM 2683 O O . ASN A 1 342 ? 19.861 1.129 1.675 1.00 84.62 342 ASN A O 1
ATOM 2687 N N . GLU A 1 343 ? 19.972 -0.008 -0.259 1.00 93.94 343 GLU A N 1
ATOM 2688 C CA . GLU A 1 343 ? 21.301 0.477 -0.641 1.00 93.94 343 GLU A CA 1
ATOM 2689 C C . GLU A 1 343 ? 21.287 1.989 -0.939 1.00 93.94 343 GLU A C 1
ATOM 2691 O O . GLU A 1 343 ? 22.185 2.712 -0.509 1.00 93.94 343 GLU A O 1
ATOM 2696 N N . ALA A 1 344 ? 20.228 2.499 -1.579 1.00 90.56 344 ALA A N 1
ATOM 2697 C CA . ALA A 1 344 ? 20.046 3.931 -1.821 1.00 90.56 344 ALA A CA 1
ATOM 2698 C C . ALA A 1 344 ? 19.966 4.731 -0.509 1.00 90.56 344 ALA A C 1
ATOM 2700 O O . ALA A 1 344 ? 20.641 5.747 -0.363 1.00 90.56 344 ALA A O 1
ATOM 2701 N N . ARG A 1 345 ? 19.207 4.246 0.484 1.00 85.44 345 ARG A N 1
ATOM 2702 C CA . ARG A 1 345 ? 19.109 4.876 1.816 1.00 85.44 345 ARG A CA 1
ATOM 2703 C C . ARG A 1 345 ? 20.433 4.857 2.576 1.00 85.44 345 ARG A C 1
ATOM 2705 O O . ARG A 1 345 ? 20.770 5.836 3.237 1.00 85.44 345 ARG A O 1
ATOM 2712 N N . ALA A 1 346 ? 21.181 3.754 2.490 1.00 89.81 346 ALA A N 1
ATOM 2713 C CA . ALA A 1 346 ? 22.509 3.659 3.093 1.00 89.81 346 ALA A CA 1
ATOM 2714 C C . ALA A 1 346 ? 23.480 4.672 2.465 1.00 89.81 346 ALA A C 1
ATOM 2716 O O . ALA A 1 346 ? 24.217 5.342 3.187 1.00 89.81 346 ALA A O 1
ATOM 2717 N N . SER A 1 347 ? 23.428 4.826 1.137 1.00 95.19 347 SER A N 1
ATOM 2718 C CA . SER A 1 347 ? 24.170 5.865 0.422 1.00 95.19 347 SER A CA 1
ATOM 2719 C C . SER A 1 347 ? 23.774 7.265 0.901 1.00 95.19 347 SER A C 1
ATOM 2721 O O . SER A 1 347 ? 24.640 8.011 1.350 1.00 95.19 347 SER A O 1
ATOM 2723 N N . GLU A 1 348 ? 22.477 7.597 0.912 1.00 90.75 348 GLU A N 1
ATOM 2724 C CA . GLU A 1 348 ? 21.975 8.909 1.347 1.00 90.75 348 GLU A CA 1
ATOM 2725 C C . GLU A 1 348 ? 22.469 9.291 2.748 1.00 90.75 348 GLU A C 1
ATOM 2727 O O . GLU A 1 348 ? 22.943 10.409 2.950 1.00 90.75 348 GLU A O 1
ATOM 2732 N N . ALA A 1 349 ? 22.390 8.365 3.710 1.00 86.69 349 ALA A N 1
ATOM 2733 C CA . ALA A 1 349 ? 22.823 8.612 5.082 1.00 86.69 349 ALA A CA 1
ATOM 2734 C C . ALA A 1 349 ? 24.318 8.973 5.161 1.00 86.69 349 ALA A C 1
ATOM 2736 O O . ALA A 1 349 ? 24.677 9.945 5.826 1.00 86.69 349 ALA A O 1
ATOM 2737 N N . LEU A 1 350 ? 25.174 8.237 4.442 1.00 94.56 350 LEU A N 1
ATOM 2738 C CA . LEU A 1 350 ? 26.620 8.488 4.392 1.00 94.56 350 LEU A CA 1
ATOM 2739 C C . LEU A 1 350 ? 26.952 9.811 3.690 1.00 94.56 350 LEU A C 1
ATOM 2741 O O . LEU A 1 350 ? 27.831 10.542 4.144 1.00 94.56 350 LEU A O 1
ATOM 2745 N N . LEU A 1 351 ? 26.248 10.135 2.600 1.00 91.19 351 LEU A N 1
ATOM 2746 C CA . LEU A 1 351 ? 26.429 11.397 1.877 1.00 91.19 351 LEU A CA 1
ATOM 2747 C C . LEU A 1 351 ? 25.999 12.593 2.727 1.00 91.19 351 LEU A C 1
ATOM 2749 O O . LEU A 1 351 ? 26.712 13.593 2.779 1.00 91.19 351 LEU A O 1
ATOM 2753 N N . ARG A 1 352 ? 24.876 12.484 3.444 1.00 88.94 352 ARG A N 1
ATOM 2754 C CA . ARG A 1 352 ? 24.428 13.527 4.371 1.00 88.94 352 ARG A CA 1
ATOM 2755 C C . ARG A 1 352 ? 25.456 13.753 5.477 1.00 88.94 352 ARG A C 1
ATOM 2757 O O . ARG A 1 352 ? 25.860 14.893 5.684 1.00 88.94 352 ARG A O 1
ATOM 2764 N N . GLU A 1 353 ? 25.943 12.685 6.108 1.00 93.12 353 GLU A N 1
ATOM 2765 C CA . GLU A 1 353 ? 26.984 12.785 7.138 1.00 93.12 353 GLU A CA 1
ATOM 2766 C C . GLU A 1 353 ? 28.270 13.430 6.594 1.00 93.12 353 GLU A C 1
ATOM 2768 O O . GLU A 1 353 ? 28.856 14.287 7.253 1.00 93.12 353 GLU A O 1
ATOM 2773 N N . ALA A 1 354 ? 28.694 13.075 5.376 1.00 95.50 354 ALA A N 1
ATOM 2774 C CA . ALA A 1 354 ? 29.837 13.716 4.729 1.00 95.50 354 ALA A CA 1
ATOM 2775 C C . ALA A 1 354 ? 29.594 15.219 4.510 1.00 95.50 354 ALA A C 1
ATOM 2777 O O . ALA A 1 354 ? 30.475 16.024 4.799 1.00 95.50 354 ALA A O 1
ATOM 2778 N N . SER A 1 355 ? 28.399 15.602 4.047 1.00 95.06 355 SER A N 1
ATOM 2779 C CA . SER A 1 355 ? 28.049 17.003 3.786 1.00 95.06 355 SER A CA 1
ATOM 2780 C C . SER A 1 355 ? 28.034 17.870 5.048 1.00 95.06 355 SER A C 1
ATOM 2782 O O . SER A 1 355 ? 28.483 19.009 5.001 1.00 95.06 355 SER A O 1
ATOM 2784 N N . GLU A 1 356 ? 27.595 17.324 6.185 1.00 93.50 356 GLU A N 1
ATOM 2785 C CA . GLU A 1 356 ? 27.563 18.032 7.473 1.00 93.50 356 GLU A CA 1
ATOM 2786 C C . GLU A 1 356 ? 28.967 18.297 8.038 1.00 93.50 356 GLU A C 1
ATOM 2788 O O . GLU A 1 356 ? 29.150 19.211 8.842 1.00 93.50 356 GLU A O 1
ATOM 2793 N N . ARG A 1 357 ? 29.967 17.510 7.619 1.00 96.44 357 ARG A N 1
ATOM 2794 C CA . ARG A 1 357 ? 31.370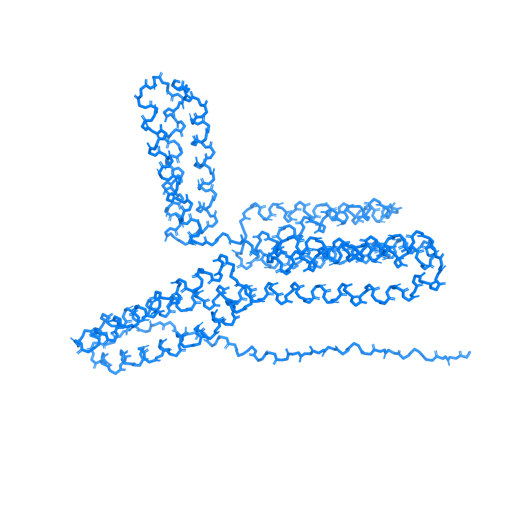 17.671 8.030 1.00 96.44 357 ARG A CA 1
ATOM 2795 C C . ARG A 1 357 ? 32.158 18.633 7.145 1.00 96.44 357 ARG A C 1
ATOM 2797 O O . ARG A 1 357 ? 33.241 19.056 7.543 1.00 96.44 357 ARG A O 1
ATOM 2804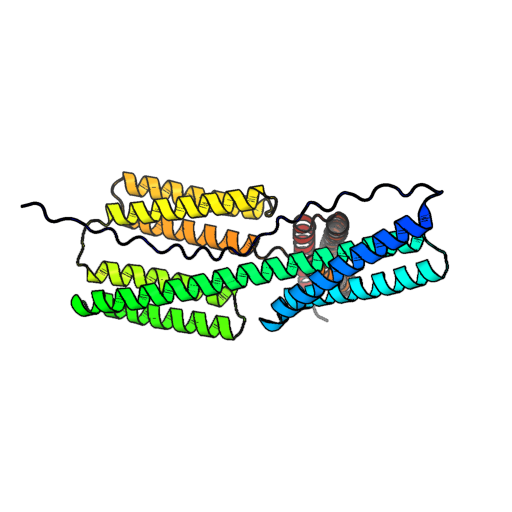 N N . ILE A 1 358 ? 31.649 18.978 5.963 1.00 95.56 358 ILE A N 1
ATOM 2805 C CA . ILE A 1 358 ? 32.293 19.967 5.098 1.00 95.56 358 ILE A CA 1
ATOM 2806 C C . ILE A 1 358 ? 32.037 21.355 5.704 1.00 95.56 358 ILE A C 1
ATOM 2808 O O . ILE A 1 358 ? 30.875 21.735 5.877 1.00 95.56 358 ILE A O 1
ATOM 2812 N N . PRO A 1 359 ? 33.084 22.129 6.046 1.00 91.56 359 PRO A N 1
ATOM 2813 C CA . PRO A 1 359 ? 32.900 23.468 6.584 1.00 91.56 359 PRO A CA 1
ATOM 2814 C C . PRO A 1 359 ? 32.155 24.340 5.570 1.00 91.56 359 PRO A C 1
ATOM 2816 O O . PRO A 1 359 ? 32.477 24.344 4.381 1.00 91.56 359 PRO A O 1
ATOM 2819 N N . SER A 1 360 ? 31.140 25.066 6.045 1.00 85.00 360 SER A N 1
ATOM 2820 C CA . SER A 1 360 ? 30.456 26.060 5.216 1.00 85.00 360 SER A CA 1
ATOM 2821 C C . SER A 1 360 ? 31.454 27.155 4.804 1.00 85.00 360 SER A C 1
ATOM 2823 O O . SER A 1 360 ? 32.284 27.526 5.639 1.00 85.00 360 SER A O 1
ATOM 2825 N N . PRO A 1 361 ? 31.407 27.624 3.544 1.00 74.88 361 PRO A N 1
ATOM 2826 C CA . PRO A 1 361 ? 32.333 28.628 3.024 1.00 74.88 361 PRO A CA 1
ATOM 2827 C C . PRO A 1 361 ? 32.258 29.976 3.748 1.00 74.88 361 PRO A C 1
ATOM 2829 O O . PRO A 1 361 ? 31.179 30.305 4.299 1.00 74.88 361 PRO A O 1
#

Sequence (361 aa):
MRGHIRIILAVGLLVAISTTPLAAVPPPHPLSASGGMKETEQVLLQTDRVIERARDLVRDAGSIQRTAVAIQAEAFMDRAQQSQRDAWGDFRRQRWAQAANISLKAREYALKAIELSQVEFKAHESLVTLLEQTREMAVEAKAEIRESGRPEAIQWLQTAEDQLRRAQEAYRETRLRQSIRFAVVARDLIRRALDASRGSGPDEVGRVRSDLEQTDGLLLEVEASLREGLGGSDLQTMVQRAKEVQDRSWRAYRDGKPKQASRLTNIARERALAVLLHLQAAPDPQDLQASLNLLSSLYESIQSAAASVDDESIRQLLLRGREHLLKAEREMAAGKIERALNEARASEALLREASERIPSP